Protein AF-A0ABD5N775-F1 (afdb_monomer_lite)

pLDDT: mean 82.91, std 11.07, range [36.25, 97.94]

Secondary structure (DSSP, 8-state):
-HHHHHHHHHHHHH-GGGHHHHHHHHHHHHHHHHHHHHHH-TT-HHHHHHHHHHHHHHHHHHHHHHHHHHHHHHHHS-TT--HIIIIITTS-HHHHHHHHHHH-SS--GGGS-GGGS--HHHHHHHS-HHHHHHHHHHHHHHHHHHHHHSSSTHHHHHHHHHHHHHHHHHSHHHHHHHHHHTHHHHHHHHHHHHHHHHHHHHHTTT---GGGHHHHHHHHHHHHHHHHHHHHHHTT---HHHHHHHHHHHHHHHHHHHHHIIIIIHHHHHS--

Sequence (273 aa):
ALVGGILLGVLHLTKAGSTPLLLTFIIVCVIKILYLLVREGRRSSKVLKTMIAISLVLTSFLTVIGPYIIESKTHWDSYFHNVNYRLFFLEDDKDCAKTVRKYGTKFSPQDMPEERIPGPIKYYKEHSLEQIMDRFYQGGSRAINEIVESYGHHKYLIFFTLFFIFSVLVDGRNFCLQLKTYAFPCIFITLLVLVNFAVISWWSVISTITRHFLAIFPPIIFSLSYGTFMTNKKAGIINKKFDLTINILLLAYIFFDIYMVLTERIITAFGGA

Radius of gyration: 22.27 Å; chains: 1; bounding box: 52×38×59 Å

Structure (mmCIF, N/CA/C/O backbone):
data_AF-A0ABD5N775-F1
#
_entry.id   AF-A0ABD5N775-F1
#
loop_
_atom_site.group_PDB
_atom_site.id
_atom_site.type_symbol
_atom_site.label_atom_id
_atom_site.label_alt_id
_atom_site.label_comp_id
_atom_site.label_asym_id
_atom_site.label_entity_id
_atom_site.label_seq_id
_atom_site.pdbx_PDB_ins_code
_atom_site.Cartn_x
_atom_site.Cartn_y
_atom_site.Cartn_z
_atom_site.occupancy
_atom_site.B_iso_or_equiv
_atom_site.auth_seq_id
_atom_site.auth_comp_id
_atom_site.auth_asym_id
_atom_site.auth_atom_id
_atom_site.pdbx_PDB_model_num
ATOM 1 N N . ALA A 1 1 ? 5.328 -8.723 13.865 1.00 89.19 1 ALA A N 1
ATOM 2 C CA . ALA A 1 1 ? 6.580 -8.180 13.299 1.00 89.19 1 ALA A CA 1
ATOM 3 C C . ALA A 1 1 ? 7.246 -9.218 12.406 1.00 89.19 1 ALA A C 1
ATOM 5 O O . ALA A 1 1 ? 7.194 -9.038 11.203 1.00 89.19 1 ALA A O 1
ATOM 6 N N . LEU A 1 2 ? 7.726 -10.339 12.957 1.00 94.00 2 LEU A N 1
ATOM 7 C CA . LEU A 1 2 ? 8.372 -11.419 12.193 1.00 94.00 2 LEU A CA 1
ATOM 8 C C . LEU A 1 2 ? 7.530 -11.935 11.011 1.00 94.00 2 LEU A C 1
ATOM 10 O O . LEU A 1 2 ? 7.964 -11.837 9.873 1.00 94.00 2 LEU A O 1
ATOM 14 N N . VAL A 1 3 ? 6.287 -12.372 11.253 1.00 93.50 3 VAL A N 1
ATOM 15 C CA . VAL A 1 3 ? 5.374 -12.802 10.168 1.00 93.50 3 VAL A CA 1
ATOM 16 C C . VAL A 1 3 ? 5.170 -11.694 9.128 1.00 93.50 3 VAL A C 1
ATOM 18 O O . VAL A 1 3 ? 5.133 -11.964 7.937 1.00 93.50 3 VAL A O 1
ATOM 21 N N . GLY A 1 4 ? 5.099 -10.437 9.573 1.00 89.69 4 GLY A N 1
ATOM 22 C CA . GLY A 1 4 ? 4.973 -9.286 8.683 1.00 89.69 4 GLY A CA 1
ATOM 23 C C . GLY A 1 4 ? 6.177 -9.139 7.754 1.00 89.69 4 GLY A C 1
ATOM 24 O O . GLY A 1 4 ? 5.985 -9.000 6.555 1.00 89.69 4 GLY A O 1
ATOM 25 N N . GLY A 1 5 ? 7.405 -9.223 8.273 1.00 92.81 5 GLY A N 1
ATOM 26 C CA . GLY A 1 5 ? 8.607 -9.151 7.439 1.00 92.81 5 GLY A CA 1
ATOM 27 C C . GLY A 1 5 ? 8.740 -10.335 6.479 1.00 92.81 5 GLY A C 1
ATOM 28 O O . GLY A 1 5 ? 9.065 -10.119 5.315 1.00 92.81 5 GLY A O 1
ATOM 29 N N . ILE A 1 6 ? 8.373 -11.552 6.905 1.00 93.94 6 ILE A N 1
ATOM 30 C CA . ILE A 1 6 ? 8.321 -12.724 6.013 1.00 93.94 6 ILE A CA 1
ATOM 31 C C . ILE A 1 6 ? 7.334 -12.492 4.866 1.00 93.94 6 ILE A C 1
ATOM 33 O O . ILE A 1 6 ? 7.701 -12.635 3.702 1.00 93.94 6 ILE A O 1
ATOM 37 N N . LEU A 1 7 ? 6.096 -12.094 5.177 1.00 91.62 7 LEU A N 1
ATOM 38 C CA . LEU A 1 7 ? 5.070 -11.834 4.164 1.00 91.62 7 LEU A CA 1
ATOM 39 C C . LEU A 1 7 ? 5.474 -10.697 3.221 1.00 91.62 7 LEU A C 1
ATOM 41 O O . LEU A 1 7 ? 5.233 -10.800 2.024 1.00 91.62 7 LEU A O 1
ATOM 45 N N . LEU A 1 8 ? 6.129 -9.646 3.724 1.00 90.94 8 LEU A N 1
ATOM 46 C CA . LEU A 1 8 ? 6.685 -8.579 2.887 1.00 90.94 8 LEU A CA 1
ATOM 47 C C . LEU A 1 8 ? 7.784 -9.085 1.954 1.00 90.94 8 LEU A C 1
ATOM 49 O O . LEU A 1 8 ? 7.853 -8.643 0.807 1.00 90.94 8 LEU A O 1
ATOM 53 N N . GLY A 1 9 ? 8.627 -10.000 2.433 1.00 92.44 9 GLY A N 1
ATOM 54 C CA . GLY A 1 9 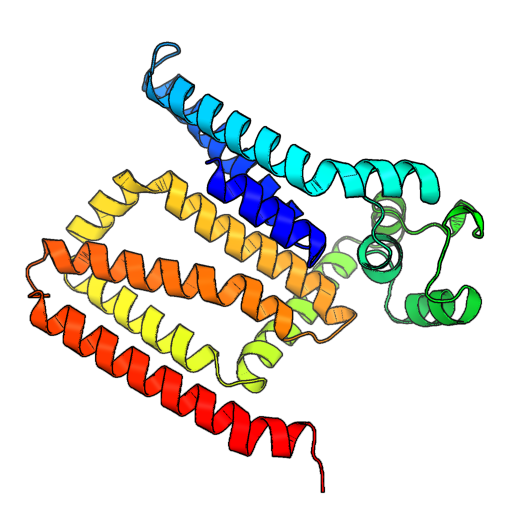? 9.680 -10.618 1.634 1.00 92.44 9 GLY A CA 1
ATOM 55 C C . GLY A 1 9 ? 9.093 -11.483 0.524 1.00 92.44 9 GLY A C 1
ATOM 56 O O . GLY A 1 9 ? 9.429 -11.297 -0.641 1.00 92.44 9 GLY A O 1
ATOM 57 N N . VAL A 1 10 ? 8.129 -12.347 0.850 1.00 91.88 10 VAL A N 1
ATOM 58 C CA . VAL A 1 10 ? 7.399 -13.152 -0.145 1.00 91.88 10 VAL A CA 1
ATOM 59 C C . VAL A 1 10 ? 6.667 -12.250 -1.141 1.00 91.88 10 VAL A C 1
ATOM 61 O O . VAL A 1 10 ? 6.721 -12.480 -2.350 1.00 91.88 10 VAL A O 1
ATOM 64 N N . LEU A 1 11 ? 6.032 -11.177 -0.663 1.00 87.69 11 LEU A N 1
ATOM 65 C CA . LEU A 1 11 ? 5.389 -10.194 -1.530 1.00 87.69 11 LEU A CA 1
ATOM 66 C C . LEU A 1 11 ? 6.406 -9.536 -2.470 1.00 87.69 11 LEU A C 1
ATOM 68 O O . LEU A 1 11 ? 6.103 -9.370 -3.642 1.00 87.69 11 LEU A O 1
ATOM 72 N N . HIS A 1 12 ? 7.617 -9.222 -1.994 1.00 88.44 12 HIS A N 1
ATOM 73 C CA . HIS A 1 12 ? 8.694 -8.673 -2.828 1.00 88.44 12 HIS A CA 1
ATOM 74 C C . HIS A 1 12 ? 9.096 -9.620 -3.958 1.00 88.44 12 HIS A C 1
ATOM 76 O O . HIS A 1 12 ? 9.212 -9.199 -5.107 1.00 88.44 12 HIS A O 1
ATOM 82 N N . LEU A 1 13 ? 9.287 -10.898 -3.619 1.00 88.62 13 LEU A N 1
ATOM 83 C CA . LEU A 1 13 ? 9.709 -11.931 -4.563 1.00 88.62 13 LEU A CA 1
ATOM 84 C C . LEU A 1 13 ? 8.624 -12.239 -5.600 1.00 88.62 13 LEU A C 1
ATOM 86 O O . LEU A 1 13 ? 8.933 -12.504 -6.756 1.00 88.62 13 LEU A O 1
ATOM 90 N N . THR A 1 14 ? 7.352 -12.177 -5.204 1.00 84.88 14 THR A N 1
ATOM 91 C CA . THR A 1 14 ? 6.224 -12.370 -6.130 1.00 84.88 14 THR A CA 1
ATOM 92 C C . THR A 1 14 ? 5.980 -11.142 -7.002 1.00 84.88 14 THR A C 1
ATOM 94 O O . THR A 1 14 ? 5.575 -11.274 -8.158 1.00 84.88 14 THR A O 1
ATOM 97 N N . LYS A 1 15 ? 6.233 -9.937 -6.480 1.00 74.31 15 LYS A N 1
ATOM 98 C CA . LYS A 1 15 ? 6.142 -8.688 -7.233 1.00 74.31 15 LYS A CA 1
ATOM 99 C C . LYS A 1 15 ? 6.934 -7.580 -6.541 1.00 74.31 15 LYS A C 1
ATOM 101 O O . LYS A 1 15 ? 6.702 -7.264 -5.380 1.00 74.31 15 LYS A O 1
ATOM 106 N N . ALA A 1 16 ? 7.758 -6.856 -7.292 1.00 63.66 16 ALA A N 1
ATOM 107 C CA . ALA A 1 16 ? 8.615 -5.794 -6.750 1.00 63.66 16 ALA A CA 1
ATOM 108 C C . ALA A 1 16 ? 7.887 -4.552 -6.167 1.00 63.66 16 ALA A C 1
ATOM 110 O O . ALA A 1 16 ? 8.524 -3.557 -5.837 1.00 63.66 16 ALA A O 1
ATOM 111 N N . GLY A 1 17 ? 6.564 -4.601 -5.987 1.00 69.19 17 GLY A N 1
ATOM 112 C CA . GLY A 1 17 ? 5.749 -3.537 -5.397 1.00 69.19 17 GLY A CA 1
ATOM 113 C C . GLY A 1 17 ? 5.660 -3.545 -3.866 1.00 69.19 17 GLY A C 1
ATOM 114 O O . GLY A 1 17 ? 4.878 -2.778 -3.317 1.00 69.19 17 GLY A O 1
ATOM 115 N N . SER A 1 18 ? 6.409 -4.390 -3.149 1.00 79.44 18 SER A N 1
ATOM 116 C CA . SER A 1 18 ? 6.372 -4.419 -1.673 1.00 79.44 18 SER A CA 1
ATOM 117 C C . SER A 1 18 ? 7.256 -3.357 -1.003 1.00 79.44 18 SER A C 1
ATOM 119 O O . SER A 1 18 ? 7.065 -3.046 0.174 1.00 79.44 18 SER A O 1
ATOM 121 N N . THR A 1 19 ? 8.203 -2.763 -1.735 1.00 86.62 19 THR A N 1
ATOM 122 C CA . THR A 1 19 ? 9.128 -1.751 -1.199 1.00 86.62 19 THR A CA 1
ATOM 123 C C . THR A 1 19 ? 8.405 -0.516 -0.651 1.00 86.62 19 THR A C 1
ATOM 125 O O . THR A 1 19 ? 8.711 -0.116 0.474 1.00 86.62 19 THR A O 1
ATOM 128 N N . PRO A 1 20 ? 7.406 0.069 -1.346 1.00 87.19 20 PRO A N 1
ATOM 129 C CA . PRO A 1 20 ? 6.648 1.196 -0.806 1.00 87.19 20 PRO A CA 1
ATOM 130 C C . PRO A 1 20 ? 5.916 0.861 0.503 1.00 87.19 20 PRO A C 1
ATOM 132 O O . PRO A 1 20 ? 5.829 1.704 1.394 1.00 87.19 20 PRO A O 1
ATOM 135 N N . LEU A 1 21 ? 5.444 -0.379 0.663 1.00 89.06 21 LEU A N 1
ATOM 136 C CA . LEU A 1 21 ? 4.799 -0.854 1.890 1.00 89.06 21 LEU A CA 1
ATOM 137 C C . LEU A 1 21 ? 5.801 -0.950 3.056 1.00 89.06 21 LEU A C 1
ATOM 139 O O . LEU A 1 21 ? 5.509 -0.461 4.150 1.00 89.06 21 LEU A O 1
ATOM 143 N N . LEU A 1 22 ? 6.998 -1.502 2.821 1.00 92.75 22 LEU A N 1
ATOM 144 C CA . LEU A 1 22 ? 8.068 -1.533 3.826 1.00 92.75 22 LEU A CA 1
ATOM 145 C C . LEU A 1 22 ? 8.520 -0.117 4.218 1.00 92.75 22 LEU A C 1
ATOM 147 O O . LEU A 1 22 ? 8.634 0.183 5.406 1.00 92.75 22 LEU A O 1
ATOM 151 N N . LEU A 1 23 ? 8.728 0.768 3.239 1.00 93.62 23 LEU A N 1
ATOM 152 C CA . LEU A 1 23 ? 9.114 2.160 3.486 1.00 93.62 23 LEU A CA 1
ATOM 153 C C . LEU A 1 23 ? 8.053 2.899 4.303 1.00 93.62 23 LEU A C 1
ATOM 155 O O . LEU A 1 23 ? 8.385 3.539 5.298 1.00 93.62 23 LEU A O 1
ATOM 159 N N . THR A 1 24 ? 6.778 2.750 3.942 1.00 93.88 24 THR A N 1
ATOM 160 C CA . THR A 1 24 ? 5.663 3.356 4.684 1.00 93.88 24 THR A CA 1
ATOM 161 C C . THR A 1 24 ? 5.638 2.869 6.133 1.00 93.88 24 THR A C 1
ATOM 163 O O . THR A 1 24 ? 5.476 3.670 7.054 1.00 93.88 24 THR A O 1
ATOM 166 N N . PHE A 1 25 ? 5.862 1.571 6.362 1.00 94.81 25 PHE A N 1
ATOM 167 C CA . PHE A 1 25 ? 5.944 1.008 7.711 1.00 94.81 25 PHE A CA 1
ATOM 168 C C . PHE A 1 25 ? 7.086 1.637 8.520 1.00 94.81 25 PHE A C 1
ATOM 170 O O . PHE A 1 25 ? 6.860 2.103 9.639 1.00 94.81 25 PHE A O 1
ATOM 177 N N . ILE A 1 26 ? 8.293 1.700 7.948 1.00 96.62 26 ILE A N 1
ATOM 178 C CA . ILE A 1 26 ? 9.469 2.279 8.611 1.00 96.62 26 ILE A CA 1
ATOM 179 C C . ILE A 1 26 ? 9.223 3.751 8.941 1.00 96.62 26 ILE A C 1
ATOM 181 O O . ILE A 1 26 ? 9.415 4.146 10.090 1.00 96.62 26 ILE A O 1
ATOM 185 N N . ILE A 1 27 ? 8.745 4.543 7.977 1.00 97.06 27 ILE A N 1
ATOM 186 C CA . ILE A 1 27 ? 8.458 5.972 8.157 1.00 97.06 27 ILE A CA 1
ATOM 187 C C . ILE A 1 27 ? 7.481 6.175 9.318 1.00 97.06 27 ILE A C 1
ATOM 189 O O . ILE A 1 27 ? 7.760 6.951 10.233 1.00 97.06 27 ILE A O 1
ATOM 193 N N . VAL A 1 28 ? 6.372 5.433 9.352 1.00 97.25 28 VAL A N 1
ATOM 194 C CA . VAL A 1 28 ? 5.386 5.572 10.433 1.00 97.25 28 VAL A CA 1
ATOM 195 C C . VAL A 1 28 ? 5.945 5.130 11.780 1.00 97.25 28 VAL A C 1
ATOM 197 O O . VAL A 1 28 ? 5.680 5.778 12.795 1.00 97.25 28 VAL A O 1
ATOM 200 N N . CYS A 1 29 ? 6.741 4.062 11.827 1.00 96.62 29 CYS A N 1
ATOM 201 C CA . CYS A 1 29 ? 7.383 3.645 13.068 1.00 96.62 29 CYS A CA 1
ATOM 202 C C . CYS A 1 29 ? 8.422 4.663 13.562 1.00 96.62 29 CYS A C 1
ATOM 204 O O . CYS A 1 29 ? 8.493 4.892 14.769 1.00 96.62 29 CYS A O 1
ATOM 206 N N . VAL A 1 30 ? 9.171 5.314 12.669 1.00 97.25 30 VAL A N 1
ATOM 207 C CA . VAL A 1 30 ? 10.101 6.398 13.022 1.00 97.25 30 VAL A CA 1
ATOM 208 C C . VAL A 1 30 ? 9.337 7.595 13.583 1.00 97.25 30 VAL A C 1
ATOM 210 O O . VAL A 1 30 ? 9.651 8.044 14.684 1.00 97.25 30 VAL A O 1
ATOM 213 N N . ILE A 1 31 ? 8.278 8.052 12.907 1.00 97.44 31 ILE A N 1
ATOM 214 C CA . ILE A 1 31 ? 7.419 9.141 13.407 1.00 97.44 31 ILE A CA 1
ATOM 215 C C . ILE A 1 31 ? 6.844 8.774 14.784 1.00 97.44 31 ILE A C 1
ATOM 217 O O . ILE A 1 31 ? 6.844 9.596 15.701 1.00 97.44 31 ILE A O 1
ATOM 221 N N . LYS A 1 32 ? 6.413 7.520 14.972 1.00 96.56 32 LYS A N 1
ATOM 222 C CA . LYS A 1 32 ? 5.932 7.013 16.264 1.00 96.56 32 LYS A CA 1
ATOM 223 C C . LYS A 1 32 ? 7.003 7.055 17.346 1.00 96.56 32 LYS A C 1
ATOM 225 O O . LYS A 1 32 ? 6.699 7.436 18.473 1.00 96.56 32 LYS A O 1
ATOM 230 N N . ILE A 1 33 ? 8.235 6.663 17.032 1.00 96.94 33 ILE A N 1
ATOM 231 C CA . ILE A 1 33 ? 9.355 6.729 17.974 1.00 96.94 33 ILE A CA 1
ATOM 232 C C . ILE A 1 33 ? 9.618 8.182 18.369 1.00 96.94 33 ILE A C 1
ATOM 234 O O . ILE A 1 33 ? 9.650 8.466 19.561 1.00 96.94 33 ILE A O 1
ATOM 238 N N . LEU A 1 34 ? 9.725 9.100 17.404 1.00 97.00 34 LEU A N 1
ATOM 239 C CA . LEU A 1 34 ? 9.942 10.526 17.675 1.00 97.00 34 LEU A CA 1
ATOM 240 C C . LEU A 1 34 ? 8.833 11.102 18.563 1.00 97.00 34 LEU A C 1
ATOM 242 O O . LEU A 1 34 ? 9.114 11.743 19.573 1.00 97.00 34 LEU A O 1
ATOM 246 N N . TYR A 1 35 ? 7.577 10.789 18.251 1.00 96.31 35 TYR A N 1
ATOM 247 C CA . TYR A 1 35 ? 6.429 11.186 19.061 1.00 96.31 35 TYR A CA 1
ATOM 248 C C . TYR A 1 35 ? 6.505 10.661 20.504 1.00 96.31 35 TYR A C 1
ATOM 250 O O . TYR A 1 35 ? 6.289 11.412 21.455 1.00 96.31 35 TYR A O 1
ATOM 258 N N . LEU A 1 36 ? 6.824 9.375 20.683 1.00 95.62 36 LEU A N 1
ATOM 259 C CA . LEU A 1 36 ? 6.944 8.760 22.007 1.00 95.62 36 LEU A CA 1
ATOM 260 C C . LEU A 1 36 ? 8.132 9.320 22.795 1.00 95.62 36 LEU A C 1
ATOM 262 O O . LEU A 1 36 ? 8.015 9.507 24.002 1.00 95.62 36 LEU A O 1
ATOM 266 N N . LEU A 1 37 ? 9.246 9.626 22.128 1.00 95.69 37 LEU A N 1
ATOM 267 C CA . LEU A 1 37 ? 10.412 10.245 22.757 1.00 95.69 37 LEU A CA 1
ATOM 268 C C . LEU A 1 37 ? 10.095 11.646 23.286 1.00 95.69 37 LEU A C 1
ATOM 270 O O . LEU A 1 37 ? 10.517 11.973 24.392 1.00 95.69 37 LEU A O 1
ATOM 274 N N . VAL A 1 38 ? 9.330 12.440 22.531 1.00 96.12 38 VAL A N 1
ATOM 275 C CA . VAL A 1 38 ? 8.900 13.785 22.948 1.00 96.12 38 VAL A CA 1
ATOM 276 C C . VAL A 1 38 ? 7.864 13.718 24.074 1.00 96.12 38 VAL A C 1
ATOM 278 O O . VAL A 1 38 ? 7.945 14.489 25.024 1.00 96.12 38 VAL A O 1
ATOM 281 N N . ARG A 1 39 ? 6.894 12.798 23.994 1.00 94.44 39 ARG A N 1
ATOM 282 C CA . ARG A 1 39 ? 5.755 12.755 24.929 1.00 94.44 39 ARG A CA 1
ATOM 283 C C . ARG A 1 39 ? 6.020 11.974 26.219 1.00 94.44 39 ARG A C 1
ATOM 285 O O . ARG A 1 39 ? 5.486 12.333 27.261 1.00 94.44 39 ARG A O 1
ATOM 292 N N . GLU A 1 40 ? 6.769 10.879 26.143 1.00 92.00 40 GLU A N 1
ATOM 293 C CA . GLU A 1 40 ? 6.965 9.927 27.249 1.00 92.00 40 GLU A CA 1
ATOM 294 C C . GLU A 1 40 ? 8.439 9.813 27.687 1.00 92.00 40 GLU A C 1
ATOM 296 O O . GLU A 1 40 ? 8.743 9.144 28.675 1.00 92.00 40 GLU A O 1
ATOM 301 N N . GLY A 1 41 ? 9.366 10.460 26.971 1.00 86.44 41 GLY A N 1
ATOM 302 C CA . GLY A 1 41 ? 10.799 10.437 27.260 1.00 86.44 41 GLY A CA 1
ATOM 303 C C . GLY A 1 41 ? 11.536 9.182 26.764 1.00 86.44 41 GLY A C 1
ATOM 304 O O . GLY A 1 41 ? 10.954 8.196 26.306 1.00 86.44 41 GLY A O 1
ATOM 305 N N . ARG A 1 42 ? 12.875 9.204 26.876 1.00 80.56 42 ARG A N 1
ATOM 306 C CA . ARG A 1 42 ? 13.782 8.168 26.327 1.00 80.56 42 ARG A CA 1
ATOM 307 C C . ARG A 1 42 ? 13.616 6.770 26.937 1.00 80.56 42 ARG A C 1
ATOM 309 O O . ARG A 1 42 ? 14.008 5.794 26.309 1.00 80.56 42 ARG A O 1
ATOM 316 N N . ARG A 1 43 ? 13.051 6.656 28.145 1.00 83.50 43 ARG A N 1
ATOM 317 C CA . ARG A 1 43 ? 12.892 5.377 28.868 1.00 83.50 43 ARG A CA 1
ATOM 318 C C . ARG A 1 43 ? 11.542 4.688 28.624 1.00 83.50 43 ARG A C 1
ATOM 320 O O . ARG A 1 43 ? 11.243 3.697 29.286 1.00 83.50 43 ARG A O 1
ATOM 327 N N . SER A 1 44 ? 10.722 5.169 27.684 1.00 90.25 44 SER A N 1
ATOM 328 C CA . SER A 1 44 ? 9.440 4.520 27.390 1.00 90.25 44 SER A CA 1
ATOM 329 C C . SER A 1 44 ? 9.645 3.117 26.808 1.00 90.25 44 SER A C 1
ATOM 331 O O . SER A 1 44 ? 10.222 2.935 25.733 1.00 90.25 44 SER A O 1
ATOM 333 N N . SER A 1 45 ? 9.084 2.104 27.476 1.00 93.38 45 SER A N 1
ATOM 334 C CA . SER A 1 45 ? 9.067 0.719 26.983 1.00 93.38 45 SER A CA 1
ATOM 335 C C . SER A 1 45 ? 8.387 0.587 25.612 1.00 93.38 45 SER A C 1
ATOM 337 O O . SER A 1 45 ? 8.658 -0.360 24.870 1.00 93.38 45 SER A O 1
ATOM 339 N N . LYS A 1 46 ? 7.534 1.549 25.228 1.00 93.62 46 LYS A N 1
ATOM 340 C CA . LYS A 1 46 ? 6.888 1.596 23.908 1.00 93.62 46 LYS A CA 1
ATOM 341 C C . LYS A 1 46 ? 7.870 1.942 22.787 1.00 93.62 46 LYS A C 1
ATOM 343 O O . LYS A 1 46 ? 7.704 1.428 21.679 1.00 93.62 46 LYS A O 1
ATOM 348 N N . VAL A 1 47 ? 8.883 2.770 23.063 1.00 95.12 47 VAL A N 1
ATOM 349 C CA . VAL A 1 47 ? 9.959 3.082 22.104 1.00 95.12 47 VAL A CA 1
ATOM 350 C C . VAL A 1 47 ? 10.739 1.810 21.801 1.00 95.12 47 VAL A C 1
ATOM 352 O O . VAL A 1 47 ? 10.805 1.405 20.642 1.00 95.12 47 VAL A O 1
ATOM 355 N N . LEU A 1 48 ? 11.204 1.112 22.844 1.00 95.19 48 LEU A N 1
ATOM 356 C CA . LEU A 1 48 ? 11.937 -0.147 22.701 1.00 95.19 48 LEU A CA 1
ATOM 357 C C . LEU A 1 48 ? 11.122 -1.202 21.940 1.00 95.19 48 LEU A C 1
ATOM 359 O O . LEU A 1 48 ? 11.616 -1.786 20.979 1.00 95.19 48 LEU A O 1
ATOM 363 N N . LYS A 1 49 ? 9.844 -1.399 22.296 1.00 95.69 49 LYS A N 1
ATOM 364 C CA . LYS A 1 49 ? 8.948 -2.322 21.572 1.00 95.69 49 LYS A CA 1
ATOM 365 C C . LYS A 1 49 ? 8.810 -1.964 20.090 1.00 95.69 49 LYS A C 1
ATOM 367 O O . LYS A 1 49 ? 8.757 -2.860 19.252 1.00 95.69 49 LYS A O 1
ATOM 372 N N . THR A 1 50 ? 8.752 -0.673 19.761 1.00 95.38 50 THR A N 1
ATOM 373 C CA . THR A 1 50 ? 8.653 -0.216 18.366 1.00 95.38 50 THR A CA 1
ATOM 374 C C . THR A 1 50 ? 9.964 -0.459 17.615 1.00 95.38 50 THR A C 1
ATOM 376 O O . THR A 1 50 ? 9.925 -0.974 16.503 1.00 95.38 50 THR A O 1
ATOM 379 N N . MET A 1 51 ? 11.120 -0.193 18.230 1.00 96.38 51 MET A N 1
ATOM 380 C CA . MET A 1 51 ? 12.433 -0.495 17.641 1.00 96.38 51 MET A CA 1
ATOM 381 C C . MET A 1 51 ? 12.629 -1.996 17.398 1.00 96.38 51 MET A C 1
ATOM 383 O O . MET A 1 51 ? 13.049 -2.387 16.312 1.00 96.38 51 MET A O 1
ATOM 387 N N . ILE A 1 52 ? 12.257 -2.840 18.367 1.00 96.88 52 ILE A N 1
ATOM 388 C CA . ILE A 1 52 ? 12.280 -4.302 18.214 1.00 96.88 52 ILE A CA 1
ATOM 389 C C . ILE A 1 52 ? 11.371 -4.724 17.056 1.00 96.88 52 ILE A C 1
ATOM 391 O O . ILE A 1 52 ? 11.760 -5.557 16.244 1.00 96.88 52 ILE A O 1
ATOM 395 N N . ALA A 1 53 ? 10.178 -4.134 16.934 1.00 96.06 53 ALA A N 1
ATOM 396 C CA . ALA A 1 53 ? 9.277 -4.441 15.828 1.00 96.06 53 ALA A CA 1
ATOM 397 C C . ALA A 1 53 ? 9.880 -4.077 14.459 1.00 96.06 53 ALA A C 1
ATOM 399 O O . ALA A 1 53 ? 9.776 -4.891 13.544 1.00 96.06 53 ALA A O 1
ATOM 400 N N . ILE A 1 54 ? 10.528 -2.910 14.327 1.00 96.94 54 ILE A N 1
ATOM 401 C CA . ILE A 1 54 ? 11.249 -2.518 13.101 1.00 96.94 54 ILE A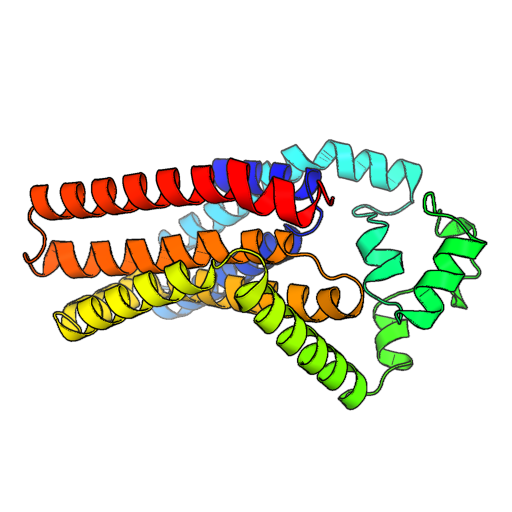 CA 1
ATOM 402 C C . ILE A 1 54 ? 12.360 -3.523 12.800 1.00 96.94 54 ILE A C 1
ATOM 404 O O . ILE A 1 54 ? 12.419 -4.049 11.692 1.00 96.94 54 ILE A O 1
ATOM 408 N N . SER A 1 55 ? 13.207 -3.813 13.791 1.00 97.69 55 SER A N 1
ATOM 409 C CA . SER A 1 55 ? 14.335 -4.733 13.639 1.00 97.69 55 SER A CA 1
ATOM 410 C C . SER A 1 55 ? 13.865 -6.113 13.187 1.00 97.69 55 SER A C 1
ATOM 412 O O . SER A 1 55 ? 14.356 -6.608 12.182 1.00 97.69 55 SER A O 1
ATOM 414 N N . LEU A 1 56 ? 12.844 -6.681 13.838 1.00 97.94 56 LEU A N 1
ATOM 415 C CA . LEU A 1 56 ? 12.274 -7.976 13.464 1.00 97.94 56 LEU A CA 1
ATOM 416 C C . LEU A 1 56 ? 11.674 -7.984 12.054 1.00 97.94 56 LEU A C 1
ATOM 418 O O . LEU A 1 56 ? 11.789 -8.990 11.360 1.00 97.94 56 LEU A O 1
ATOM 422 N N . VAL A 1 57 ? 11.004 -6.905 11.630 1.00 97.19 57 VAL A N 1
ATOM 423 C CA . VAL A 1 57 ? 10.473 -6.803 10.260 1.00 97.19 57 VAL A CA 1
ATOM 424 C C . VAL A 1 57 ? 11.618 -6.751 9.252 1.00 97.19 57 VAL A C 1
ATOM 426 O O . VAL A 1 57 ? 11.591 -7.508 8.290 1.00 97.19 57 VAL A O 1
ATOM 429 N N . LEU A 1 58 ? 12.629 -5.909 9.482 1.00 96.94 58 LEU A N 1
ATOM 430 C CA . LEU A 1 58 ? 13.768 -5.752 8.577 1.00 96.94 58 LEU A CA 1
ATOM 431 C C . LEU A 1 58 ? 14.601 -7.025 8.465 1.00 96.94 58 LEU A C 1
ATOM 433 O O . LEU A 1 58 ? 14.913 -7.440 7.354 1.00 96.94 58 LEU A O 1
ATOM 437 N N . THR A 1 59 ? 14.941 -7.659 9.587 1.00 97.88 59 THR A N 1
ATOM 438 C CA . THR A 1 59 ? 15.756 -8.878 9.574 1.00 97.88 59 THR A CA 1
ATOM 439 C C . THR A 1 59 ? 15.024 -10.009 8.871 1.00 97.88 59 THR A C 1
ATOM 441 O O . THR A 1 59 ? 15.574 -10.580 7.940 1.00 97.88 59 THR A O 1
ATOM 444 N N . SER A 1 60 ? 13.763 -10.277 9.225 1.00 97.81 60 SER A N 1
ATOM 445 C CA . SER A 1 60 ? 12.988 -11.333 8.559 1.00 97.81 60 SER A CA 1
ATOM 446 C C . SER A 1 60 ? 12.718 -11.043 7.078 1.00 97.81 60 SER A C 1
ATOM 448 O O . SER A 1 60 ? 12.796 -11.963 6.267 1.00 97.81 60 SER A O 1
ATOM 450 N N . PHE A 1 61 ? 12.474 -9.783 6.702 1.00 96.25 61 PHE A N 1
ATOM 451 C CA . PHE A 1 61 ? 12.375 -9.369 5.301 1.00 96.25 61 PHE A CA 1
ATOM 452 C C . PHE A 1 61 ? 13.671 -9.670 4.540 1.00 96.25 61 PHE A C 1
ATOM 454 O O . PHE A 1 61 ? 13.634 -10.376 3.535 1.00 96.25 61 PHE A O 1
ATOM 461 N N . LEU A 1 62 ? 14.815 -9.196 5.050 1.00 96.38 62 LEU A N 1
ATOM 462 C CA . LEU A 1 62 ? 16.132 -9.399 4.442 1.00 96.38 62 LEU A CA 1
ATOM 463 C C . LEU A 1 62 ? 16.524 -10.875 4.376 1.00 96.38 62 LEU A C 1
ATOM 465 O O . LEU A 1 62 ? 17.128 -11.285 3.394 1.00 96.38 62 LEU A O 1
ATOM 469 N N . THR A 1 63 ? 16.157 -11.686 5.369 1.00 97.69 63 THR A N 1
ATOM 470 C CA . THR A 1 63 ? 16.379 -13.137 5.322 1.00 97.69 63 THR A CA 1
ATOM 471 C C . THR A 1 63 ? 15.630 -13.775 4.155 1.00 97.69 63 THR A C 1
ATOM 473 O O . THR A 1 63 ? 16.207 -14.590 3.442 1.00 97.69 63 THR A O 1
ATOM 476 N N . VAL A 1 64 ? 14.370 -13.391 3.925 1.00 97.19 64 VAL A N 1
ATOM 477 C CA . VAL A 1 64 ? 13.568 -13.945 2.822 1.00 97.19 64 VAL A CA 1
ATOM 478 C C . VAL A 1 64 ? 14.080 -13.478 1.460 1.00 97.19 64 VAL A C 1
ATOM 480 O O . VAL A 1 64 ? 14.178 -14.287 0.543 1.00 97.19 64 VAL A O 1
ATOM 483 N N . ILE A 1 65 ? 14.425 -12.196 1.312 1.00 95.81 65 ILE A N 1
ATOM 484 C CA . ILE A 1 65 ? 14.875 -11.651 0.020 1.00 95.81 65 ILE A CA 1
ATOM 485 C C . ILE A 1 65 ? 16.385 -11.788 -0.219 1.00 95.81 65 ILE A C 1
ATOM 487 O O . ILE A 1 65 ? 16.860 -11.469 -1.304 1.00 95.81 65 ILE A O 1
ATOM 491 N N . GLY A 1 66 ? 17.147 -12.248 0.773 1.00 96.81 66 GLY A N 1
ATOM 492 C CA . GLY A 1 66 ? 18.605 -12.351 0.728 1.00 96.81 66 GLY A CA 1
ATOM 493 C C . GLY A 1 66 ? 19.134 -13.112 -0.490 1.00 96.81 66 GLY A C 1
ATOM 494 O O . GLY A 1 66 ? 19.977 -12.557 -1.195 1.00 96.81 66 GLY A O 1
ATOM 495 N N . PRO A 1 67 ? 18.612 -14.315 -0.808 1.00 96.56 67 PRO A N 1
ATOM 496 C CA . PRO A 1 67 ? 19.016 -15.043 -2.010 1.00 96.56 67 PRO A CA 1
ATOM 497 C C . PRO A 1 67 ? 18.813 -14.224 -3.290 1.00 96.56 67 PRO A C 1
ATOM 499 O O . PRO A 1 67 ? 19.709 -14.147 -4.123 1.00 96.56 67 PRO A O 1
ATOM 502 N N . TYR A 1 68 ? 17.677 -13.530 -3.408 1.00 93.31 68 TYR A N 1
ATOM 503 C CA . TYR A 1 68 ? 17.397 -12.648 -4.541 1.00 93.31 68 TYR A CA 1
ATOM 504 C C . TYR A 1 68 ? 18.376 -11.470 -4.621 1.00 93.31 68 TYR A C 1
ATOM 506 O O . TYR A 1 68 ? 18.859 -11.163 -5.705 1.00 93.31 68 TYR A O 1
ATOM 514 N N . ILE A 1 69 ? 18.703 -10.829 -3.492 1.00 94.00 69 ILE A N 1
ATOM 515 C CA . ILE A 1 69 ? 19.670 -9.719 -3.449 1.00 94.00 69 ILE A CA 1
ATOM 516 C C . ILE A 1 69 ? 21.047 -10.179 -3.945 1.00 94.00 69 ILE A C 1
ATOM 518 O O . ILE A 1 69 ? 21.688 -9.467 -4.721 1.00 94.00 69 ILE A O 1
ATOM 522 N N . ILE A 1 70 ? 21.500 -11.350 -3.489 1.00 95.75 70 ILE A N 1
ATOM 523 C CA . ILE A 1 70 ? 22.798 -11.923 -3.865 1.00 95.75 70 ILE A CA 1
ATOM 524 C C . ILE A 1 70 ? 22.812 -12.222 -5.365 1.00 95.75 70 ILE A C 1
ATOM 526 O O . ILE A 1 70 ? 23.680 -11.720 -6.075 1.00 95.75 70 ILE A O 1
ATOM 530 N N . GLU A 1 71 ? 21.813 -12.954 -5.860 1.00 93.25 71 GLU A N 1
ATOM 531 C CA . GLU A 1 71 ? 21.694 -13.288 -7.283 1.00 93.25 71 GLU A CA 1
ATOM 532 C C . GLU A 1 71 ? 21.604 -12.043 -8.167 1.00 93.25 71 GLU A C 1
ATOM 534 O O . GLU A 1 71 ? 22.268 -11.948 -9.200 1.00 93.25 71 GLU A O 1
ATOM 539 N N . SER A 1 72 ? 20.830 -11.050 -7.728 1.00 89.62 72 SER A N 1
ATOM 540 C CA . SER A 1 72 ? 20.676 -9.771 -8.412 1.00 89.62 72 SER A CA 1
ATOM 541 C C . SER A 1 72 ? 22.004 -9.013 -8.500 1.00 89.62 72 SER A C 1
ATOM 543 O O . SER A 1 72 ? 22.318 -8.445 -9.548 1.00 89.62 72 SER A O 1
ATOM 545 N N . LYS A 1 73 ? 22.811 -9.013 -7.430 1.00 90.88 73 LYS A N 1
ATOM 546 C CA . LYS A 1 73 ? 24.130 -8.367 -7.429 1.00 90.88 73 LYS A CA 1
ATOM 547 C C . LYS A 1 73 ? 25.116 -9.095 -8.341 1.00 90.88 73 LYS A C 1
ATOM 549 O O . LYS A 1 73 ? 25.833 -8.426 -9.075 1.00 90.88 73 LYS A O 1
ATOM 554 N N . THR A 1 74 ? 25.119 -10.425 -8.334 1.00 90.75 74 THR A N 1
ATOM 555 C CA . THR A 1 74 ? 26.006 -11.236 -9.181 1.00 90.75 74 THR A CA 1
ATOM 556 C C . THR A 1 74 ? 25.700 -11.062 -10.668 1.00 90.75 74 THR A C 1
ATOM 558 O O . THR A 1 74 ? 26.619 -10.890 -11.462 1.00 90.75 74 THR A O 1
ATOM 561 N N . HIS A 1 75 ? 24.420 -11.069 -11.049 1.00 86.00 75 HIS A N 1
ATOM 562 C CA . HIS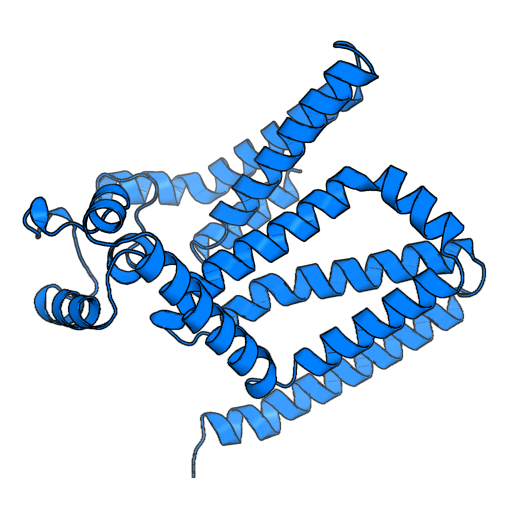 A 1 75 ? 24.018 -11.037 -12.459 1.00 86.00 75 HIS A CA 1
ATOM 563 C C . HIS A 1 75 ? 23.887 -9.623 -13.040 1.00 86.00 75 HIS A C 1
ATOM 565 O O . HIS A 1 75 ? 24.140 -9.427 -14.224 1.00 86.00 75 HIS A O 1
ATOM 571 N N . TRP A 1 76 ? 23.489 -8.634 -12.232 1.00 81.50 76 TRP A N 1
ATOM 572 C CA . TRP A 1 76 ? 23.110 -7.299 -12.724 1.00 81.50 76 TRP A CA 1
ATOM 573 C C . TRP A 1 76 ? 23.865 -6.144 -12.061 1.00 81.50 76 TRP A C 1
ATOM 575 O O . TRP A 1 76 ? 23.478 -4.983 -12.224 1.00 81.50 76 TRP A O 1
ATOM 585 N N . ASP A 1 77 ? 24.878 -6.451 -11.247 1.00 84.69 77 ASP A N 1
ATOM 586 C CA . ASP A 1 77 ? 25.660 -5.499 -10.450 1.00 84.69 77 ASP A CA 1
ATOM 587 C C . ASP A 1 77 ? 24.814 -4.598 -9.513 1.00 84.69 77 ASP A C 1
ATOM 589 O O . ASP A 1 77 ? 25.269 -3.590 -8.966 1.00 84.69 77 ASP A O 1
ATOM 593 N N . SER A 1 78 ? 23.559 -4.979 -9.250 1.00 84.00 78 SER A N 1
ATOM 594 C CA . SER A 1 78 ? 22.586 -4.175 -8.505 1.00 84.00 78 SER A CA 1
ATOM 595 C C . SER A 1 78 ? 21.816 -5.031 -7.504 1.00 84.00 78 SER A C 1
ATOM 597 O O . SER A 1 78 ? 21.318 -6.088 -7.860 1.00 84.00 78 SER A O 1
ATOM 599 N N . TYR A 1 79 ? 21.673 -4.571 -6.257 1.00 88.44 79 TYR A N 1
ATOM 600 C CA . TYR A 1 79 ? 21.014 -5.336 -5.182 1.00 88.44 79 TYR A CA 1
ATOM 601 C C . TYR A 1 79 ? 19.500 -5.513 -5.358 1.00 88.44 79 TYR A C 1
ATOM 603 O O . TYR A 1 79 ? 18.923 -6.467 -4.849 1.00 88.44 79 TYR A O 1
ATOM 611 N N . PHE A 1 80 ? 18.851 -4.588 -6.064 1.00 86.25 80 PHE A N 1
ATOM 612 C CA . PHE A 1 80 ? 17.407 -4.594 -6.299 1.00 86.25 80 PHE A CA 1
ATOM 613 C C . PHE A 1 80 ? 17.133 -4.412 -7.791 1.00 86.25 80 PHE A C 1
ATOM 615 O O . PHE A 1 80 ? 16.423 -3.490 -8.198 1.00 86.25 80 PHE A O 1
ATOM 622 N N . HIS A 1 81 ? 17.750 -5.251 -8.627 1.00 81.62 81 HIS A N 1
ATOM 623 C CA . HIS A 1 81 ? 17.539 -5.172 -10.064 1.00 81.62 81 HIS A CA 1
ATOM 624 C C . HIS A 1 81 ? 16.108 -5.581 -10.399 1.00 81.62 81 HIS A C 1
ATOM 626 O O . HIS A 1 81 ? 15.705 -6.720 -10.198 1.00 81.62 81 HIS A O 1
ATOM 632 N N . ASN A 1 82 ? 15.339 -4.655 -10.958 1.00 80.19 82 ASN A N 1
ATOM 633 C CA . ASN A 1 82 ? 14.030 -4.971 -11.489 1.00 80.19 82 ASN A CA 1
ATOM 634 C C . ASN A 1 82 ? 13.853 -4.314 -12.855 1.00 80.19 82 ASN A C 1
ATOM 636 O O . ASN A 1 82 ? 13.838 -3.087 -12.964 1.00 80.19 82 ASN A O 1
ATOM 640 N N . VAL A 1 83 ? 13.693 -5.152 -13.880 1.00 71.12 83 VAL A N 1
ATOM 641 C CA . VAL A 1 83 ? 13.535 -4.730 -15.278 1.00 71.12 83 VAL A CA 1
ATOM 642 C C . VAL A 1 83 ? 12.335 -3.795 -15.439 1.00 71.12 83 VAL A C 1
ATOM 644 O O . VAL A 1 83 ? 12.448 -2.772 -16.108 1.00 71.12 83 VAL A O 1
ATOM 647 N N . ASN A 1 84 ? 11.218 -4.082 -14.756 1.00 73.00 84 ASN A N 1
ATOM 648 C CA . ASN A 1 84 ? 10.023 -3.239 -14.812 1.00 73.00 84 ASN A CA 1
ATOM 649 C C . ASN A 1 84 ? 10.312 -1.836 -14.256 1.00 73.00 84 ASN A C 1
ATOM 651 O O . ASN A 1 84 ? 9.982 -0.835 -14.887 1.00 73.00 84 ASN A O 1
ATOM 655 N N . TYR A 1 85 ? 10.984 -1.747 -13.107 1.00 70.38 85 TYR A N 1
ATOM 656 C CA . TYR A 1 85 ? 11.328 -0.454 -12.514 1.00 70.38 85 TYR A CA 1
ATOM 657 C C . TYR A 1 85 ? 12.401 0.314 -13.283 1.00 70.38 85 TYR A C 1
ATOM 659 O O . TYR A 1 85 ? 12.324 1.535 -13.343 1.00 70.38 85 TYR A O 1
ATOM 667 N N . ARG A 1 86 ? 13.401 -0.357 -13.860 1.00 68.50 86 ARG A N 1
ATOM 668 C CA . ARG A 1 86 ? 14.425 0.350 -14.639 1.00 68.50 86 ARG A CA 1
ATOM 669 C C . ARG A 1 86 ? 13.869 0.844 -15.968 1.00 68.50 86 ARG A C 1
ATOM 671 O O . ARG A 1 86 ? 13.998 2.023 -16.248 1.00 68.50 86 ARG A O 1
ATOM 678 N N . LEU A 1 87 ? 13.242 -0.026 -16.755 1.00 67.69 87 LEU A N 1
ATOM 679 C CA . LEU A 1 87 ? 12.874 0.307 -18.134 1.00 67.69 87 LEU A CA 1
ATOM 680 C C . LEU A 1 87 ? 11.547 1.048 -18.253 1.00 67.69 87 LEU A C 1
ATOM 682 O O . LEU A 1 87 ? 11.431 1.957 -19.059 1.00 67.69 87 LEU A O 1
ATOM 686 N N . PHE A 1 88 ? 10.538 0.659 -17.477 1.00 70.38 88 PHE A N 1
ATOM 687 C CA . PHE A 1 88 ? 9.182 1.158 -17.706 1.00 70.38 88 PHE A CA 1
ATOM 688 C C . PHE A 1 88 ? 8.831 2.293 -16.750 1.00 70.38 88 PHE A C 1
ATOM 690 O O . PHE A 1 88 ? 8.153 3.232 -17.142 1.00 70.38 88 PHE A O 1
ATOM 697 N N . PHE A 1 89 ? 9.311 2.259 -15.503 1.00 73.50 89 PHE A N 1
ATOM 698 C CA . PHE A 1 89 ? 8.928 3.267 -14.508 1.00 73.50 89 PHE A CA 1
ATOM 699 C C . PHE A 1 89 ? 9.442 4.674 -14.835 1.00 73.50 89 PHE A C 1
ATOM 701 O O . PHE A 1 89 ? 8.846 5.646 -14.392 1.00 73.50 89 PHE A O 1
ATOM 708 N N . LEU A 1 90 ? 10.549 4.796 -15.564 1.00 74.00 90 LEU A N 1
ATOM 709 C CA . LEU A 1 90 ? 11.249 6.067 -15.781 1.00 74.00 90 LEU A CA 1
ATOM 710 C C . LEU A 1 90 ? 11.402 6.409 -17.265 1.00 74.00 90 LEU A C 1
ATOM 712 O O . LEU A 1 90 ? 12.201 7.274 -17.603 1.00 74.00 90 LEU A O 1
ATOM 716 N N . GLU A 1 91 ? 10.651 5.739 -18.139 1.00 71.44 91 GLU A N 1
ATOM 717 C CA . GLU A 1 91 ? 10.545 6.109 -19.549 1.00 71.44 91 GLU A CA 1
ATOM 718 C C . GLU A 1 91 ? 9.113 6.539 -19.887 1.00 71.44 91 GLU A C 1
ATOM 720 O O . GLU A 1 91 ? 8.127 6.165 -19.233 1.00 71.44 91 GLU A O 1
ATOM 725 N N . ASP A 1 92 ? 9.011 7.356 -20.929 1.00 67.94 92 ASP A N 1
ATOM 726 C CA . ASP A 1 92 ? 7.749 7.652 -21.585 1.00 67.94 92 ASP A CA 1
ATOM 727 C C . ASP A 1 92 ? 7.333 6.502 -22.501 1.00 67.94 92 ASP A C 1
ATOM 729 O O . ASP A 1 92 ? 8.156 5.830 -23.127 1.00 67.94 92 ASP A O 1
ATOM 733 N N . ASP A 1 93 ? 6.021 6.304 -22.612 1.00 63.00 93 ASP A N 1
ATOM 734 C CA . ASP A 1 93 ? 5.397 5.168 -23.299 1.00 63.00 93 ASP A CA 1
ATOM 735 C C . ASP A 1 93 ? 5.893 4.997 -24.755 1.00 63.00 93 ASP A C 1
ATOM 737 O O . ASP A 1 93 ? 6.153 3.891 -25.237 1.00 63.00 93 ASP A O 1
ATOM 741 N N . LYS A 1 94 ? 6.136 6.120 -25.447 1.00 63.75 94 LYS A N 1
ATOM 742 C CA . LYS A 1 94 ? 6.595 6.144 -26.847 1.00 63.75 94 LYS A CA 1
ATOM 743 C C . LYS A 1 94 ? 8.038 5.684 -27.038 1.00 63.75 94 LYS A C 1
ATOM 745 O O . LYS A 1 94 ? 8.358 5.153 -28.106 1.00 63.75 94 LYS A O 1
ATOM 750 N N . ASP A 1 95 ? 8.901 5.902 -26.055 1.00 66.88 95 ASP A N 1
ATOM 751 C CA . ASP A 1 95 ? 10.307 5.513 -26.143 1.00 66.88 95 ASP A CA 1
ATOM 752 C C . ASP A 1 95 ? 10.545 4.146 -25.510 1.00 66.88 95 ASP A C 1
ATOM 754 O O . ASP A 1 95 ? 11.294 3.355 -26.082 1.00 66.88 95 ASP A O 1
ATOM 758 N N . CYS A 1 96 ? 9.766 3.779 -24.489 1.00 66.12 96 CYS A N 1
ATOM 759 C CA . CYS A 1 96 ? 9.803 2.453 -23.880 1.00 66.12 96 CYS A CA 1
ATOM 760 C C . CYS A 1 96 ? 9.563 1.327 -24.898 1.00 66.12 96 CYS A C 1
ATOM 762 O O . CYS A 1 96 ? 10.323 0.356 -24.968 1.00 66.12 96 CYS A O 1
ATOM 764 N N . ALA A 1 97 ? 8.576 1.481 -25.787 1.00 65.25 97 ALA A N 1
ATOM 765 C CA . ALA A 1 97 ? 8.323 0.505 -26.848 1.00 65.25 97 ALA A CA 1
ATOM 766 C C . ALA A 1 97 ? 9.503 0.362 -27.831 1.00 65.25 97 ALA A C 1
ATOM 768 O O . ALA A 1 97 ? 9.774 -0.737 -28.322 1.00 65.25 97 ALA A O 1
ATOM 769 N N . LYS A 1 98 ? 10.230 1.451 -28.120 1.00 70.19 98 LYS A N 1
ATOM 770 C CA . LYS A 1 98 ? 11.421 1.418 -28.988 1.00 70.19 98 LYS A CA 1
ATOM 771 C C . LYS A 1 98 ? 12.604 0.774 -28.269 1.00 70.19 98 LYS A C 1
ATOM 773 O O . LYS A 1 98 ? 13.309 -0.032 -28.872 1.00 70.19 98 LYS A O 1
ATOM 778 N N . THR A 1 99 ? 12.788 1.098 -26.992 1.00 68.50 99 THR A N 1
ATOM 779 C CA . THR A 1 99 ? 13.806 0.532 -26.103 1.00 68.50 99 THR A CA 1
ATOM 780 C C . THR A 1 99 ? 13.646 -0.986 -26.002 1.00 68.50 99 THR A C 1
ATOM 782 O O . THR A 1 99 ? 14.578 -1.729 -26.317 1.00 68.50 99 THR A O 1
ATOM 785 N N . VAL A 1 100 ? 12.436 -1.461 -25.693 1.00 69.75 100 VAL A N 1
ATOM 786 C CA . VAL A 1 100 ? 12.120 -2.896 -25.592 1.00 69.75 100 VAL A CA 1
ATOM 787 C C . VAL A 1 100 ? 12.261 -3.607 -26.941 1.00 69.75 100 VAL A C 1
ATOM 789 O O . VAL A 1 100 ? 12.792 -4.713 -26.987 1.00 69.75 100 VAL A O 1
ATOM 792 N N . ARG A 1 101 ? 11.849 -2.988 -28.059 1.00 70.38 101 ARG A N 1
ATOM 793 C CA . ARG A 1 101 ? 12.037 -3.578 -29.401 1.00 70.38 101 ARG A CA 1
ATOM 794 C C . ARG A 1 101 ? 13.506 -3.707 -29.797 1.00 70.38 101 ARG A C 1
ATOM 796 O O . ARG A 1 101 ? 13.854 -4.663 -30.480 1.00 70.38 101 ARG A O 1
ATOM 803 N N . LYS A 1 102 ? 14.352 -2.748 -29.410 1.00 69.88 102 LYS A N 1
ATOM 804 C CA . LYS A 1 102 ? 15.759 -2.707 -29.826 1.00 69.88 102 LYS A CA 1
ATOM 805 C C . LYS A 1 102 ? 16.660 -3.611 -28.981 1.00 69.88 102 LYS A C 1
ATOM 807 O O . LYS A 1 102 ? 17.588 -4.192 -29.530 1.00 69.88 102 LYS A O 1
ATOM 812 N N . TYR A 1 103 ? 16.393 -3.726 -27.681 1.00 67.50 103 TYR A N 1
ATOM 813 C CA . TYR A 1 103 ? 17.271 -4.437 -26.742 1.00 67.50 103 TYR A CA 1
ATOM 814 C C . TYR A 1 103 ? 16.625 -5.677 -26.097 1.00 67.50 103 TYR A C 1
ATOM 816 O O . TYR A 1 103 ? 17.289 -6.420 -25.380 1.00 67.50 103 TYR A O 1
ATOM 824 N N . GLY A 1 104 ? 15.344 -5.943 -26.373 1.00 65.50 104 GLY A N 1
ATOM 825 C CA . GLY A 1 104 ? 14.603 -7.072 -25.813 1.00 65.50 104 GLY A CA 1
ATOM 826 C C . GLY A 1 104 ? 14.209 -6.888 -24.342 1.00 65.50 104 GLY A C 1
ATOM 827 O O . GLY A 1 104 ? 14.533 -5.897 -23.693 1.00 65.50 104 GLY A O 1
ATOM 828 N N . THR A 1 105 ? 13.474 -7.864 -23.799 1.00 62.16 105 THR A N 1
ATOM 829 C CA . THR A 1 105 ? 13.019 -7.876 -22.392 1.00 62.16 105 THR A CA 1
ATOM 830 C C . THR A 1 105 ? 14.033 -8.494 -21.423 1.00 62.16 105 THR A C 1
ATOM 832 O O . THR A 1 105 ? 13.911 -8.311 -20.214 1.00 62.16 105 THR A O 1
ATOM 835 N N . LYS A 1 106 ? 15.050 -9.205 -21.933 1.00 5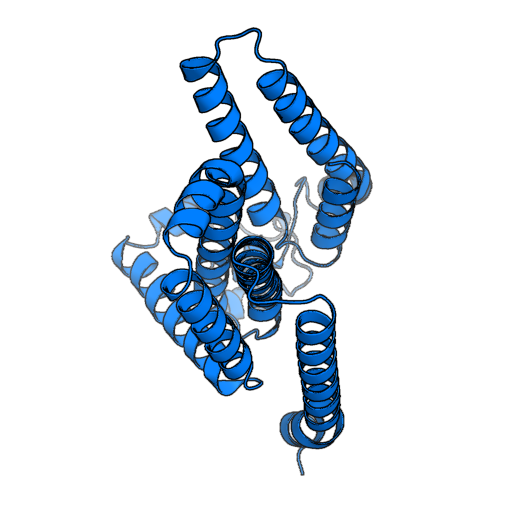9.28 106 LYS A N 1
ATOM 836 C CA . LYS A 1 106 ? 16.170 -9.784 -21.162 1.00 59.28 106 LYS A CA 1
ATOM 837 C C . LYS A 1 106 ? 17.345 -8.806 -21.075 1.00 59.28 106 LYS A C 1
ATOM 839 O O . LYS A 1 106 ? 18.479 -9.136 -21.394 1.00 59.28 106 LYS A O 1
ATOM 844 N N . PHE A 1 107 ? 17.017 -7.577 -20.719 1.00 62.75 107 PHE A N 1
ATOM 845 C CA . PHE A 1 107 ? 17.892 -6.423 -20.812 1.00 62.75 107 PHE A CA 1
ATOM 846 C C . PHE A 1 107 ? 18.998 -6.436 -19.747 1.00 62.75 107 PHE A C 1
ATOM 848 O O . PHE A 1 107 ? 18.676 -6.414 -18.558 1.00 62.75 107 PHE A O 1
ATOM 855 N N . SER A 1 108 ? 20.274 -6.375 -20.152 1.00 60.75 108 SER A N 1
ATOM 856 C CA . SER A 1 108 ? 21.351 -5.934 -19.262 1.00 60.75 108 SER A CA 1
ATOM 857 C C . SER A 1 108 ? 21.598 -4.441 -19.446 1.00 60.75 108 SER A C 1
ATOM 859 O O . SER A 1 108 ? 21.873 -4.002 -20.559 1.00 60.75 108 SER A O 1
ATOM 861 N N . PRO A 1 109 ? 21.567 -3.633 -18.370 1.00 60.06 109 PRO A N 1
ATOM 862 C CA . PRO A 1 109 ? 21.978 -2.229 -18.410 1.00 60.06 109 PRO A CA 1
ATOM 863 C C . PRO A 1 109 ? 23.376 -2.001 -18.999 1.00 60.06 109 PRO A C 1
ATOM 865 O O . PRO A 1 109 ? 23.663 -0.895 -19.439 1.00 60.06 109 PRO A O 1
ATOM 868 N N . GLN A 1 110 ? 24.222 -3.035 -19.009 1.00 64.69 110 GLN A N 1
ATOM 869 C CA . GLN A 1 110 ? 25.572 -3.014 -19.575 1.00 64.69 110 GLN A CA 1
ATOM 870 C C . GLN A 1 110 ? 25.582 -2.909 -21.111 1.00 64.69 110 GLN A C 1
ATOM 872 O O . GLN A 1 110 ? 26.580 -2.479 -21.679 1.00 64.69 110 GLN A O 1
ATOM 877 N N . ASP A 1 111 ? 24.471 -3.238 -21.778 1.00 71.81 111 ASP A N 1
ATOM 878 C CA . ASP A 1 111 ? 24.360 -3.223 -23.243 1.00 71.81 111 ASP A CA 1
ATOM 879 C C . ASP A 1 111 ? 23.897 -1.858 -23.800 1.00 71.81 111 ASP A C 1
ATOM 881 O O . ASP A 1 111 ? 23.716 -1.695 -25.013 1.00 71.81 111 ASP A O 1
ATOM 885 N N . MET A 1 112 ? 23.678 -0.860 -22.931 1.00 68.50 112 MET A N 1
ATOM 886 C CA . MET A 1 112 ? 23.281 0.497 -23.316 1.00 68.50 112 MET A CA 1
ATOM 887 C C . MET A 1 112 ? 24.378 1.532 -23.064 1.00 68.50 112 MET A C 1
ATOM 889 O O . MET A 1 112 ? 25.084 1.448 -22.063 1.00 68.50 112 MET A O 1
ATOM 893 N N . PRO A 1 113 ? 24.454 2.579 -23.911 1.00 77.19 113 PRO A N 1
ATOM 894 C CA . PRO A 1 113 ? 25.205 3.783 -23.575 1.00 77.19 113 PRO A CA 1
ATOM 895 C C . PRO A 1 113 ? 24.713 4.349 -22.241 1.00 77.19 113 PRO A C 1
ATOM 897 O O . PRO A 1 113 ? 23.499 4.406 -22.019 1.00 77.19 113 PRO A O 1
ATOM 900 N N . GLU A 1 114 ? 25.628 4.8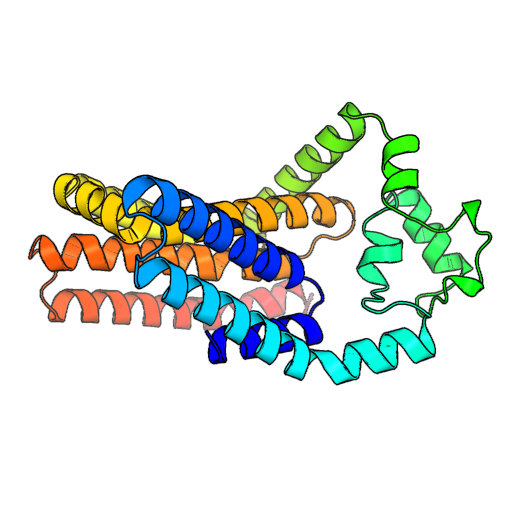04 -21.383 1.00 74.56 114 GLU A N 1
ATOM 901 C CA . GLU A 1 114 ? 25.286 5.349 -20.063 1.00 74.56 114 GLU A CA 1
ATOM 902 C C . GLU A 1 114 ? 24.255 6.482 -20.152 1.00 74.56 114 GLU A C 1
ATOM 904 O O . GLU A 1 114 ? 23.359 6.566 -19.310 1.00 74.56 114 GLU A O 1
ATOM 909 N N . GLU A 1 115 ? 24.291 7.297 -21.215 1.00 73.12 115 GLU A N 1
ATOM 910 C CA . GLU A 1 115 ? 23.330 8.392 -21.391 1.00 73.12 115 GLU A CA 1
ATOM 911 C C . GLU A 1 115 ? 21.904 7.898 -21.660 1.00 73.12 115 GLU A C 1
ATOM 913 O O . GLU A 1 115 ? 20.939 8.642 -21.472 1.00 73.12 115 GLU A O 1
ATOM 918 N N . ARG A 1 116 ? 21.735 6.650 -22.109 1.00 71.31 116 ARG A N 1
ATOM 919 C CA . ARG A 1 116 ? 20.420 6.050 -22.365 1.00 71.31 116 ARG A CA 1
ATOM 920 C C . ARG A 1 116 ? 19.855 5.302 -21.174 1.00 71.31 116 ARG A C 1
ATOM 922 O O . ARG A 1 116 ? 18.664 5.027 -21.205 1.00 71.31 116 ARG A O 1
ATOM 929 N N . ILE A 1 117 ? 20.642 5.036 -20.132 1.00 74.75 117 ILE A N 1
ATOM 930 C CA . ILE A 1 117 ? 20.164 4.284 -18.972 1.00 74.75 117 ILE A CA 1
ATOM 931 C C . ILE A 1 117 ? 19.080 5.107 -18.249 1.00 74.75 117 ILE A C 1
ATOM 933 O O . ILE A 1 117 ? 19.372 6.193 -17.735 1.00 74.75 117 ILE A O 1
ATOM 937 N N . PRO A 1 118 ? 17.824 4.625 -18.195 1.00 75.19 118 PRO A N 1
ATOM 938 C CA . PRO A 1 118 ? 16.765 5.310 -17.469 1.00 75.19 118 PRO A CA 1
ATOM 939 C C . PRO A 1 118 ? 17.081 5.350 -15.971 1.00 75.19 118 PRO A C 1
ATOM 941 O O . PRO A 1 118 ? 17.509 4.365 -15.361 1.00 75.19 118 PRO A O 1
ATOM 944 N N . GLY A 1 119 ? 16.880 6.518 -15.365 1.00 79.12 119 GLY A N 1
ATOM 945 C CA . GLY A 1 119 ? 17.199 6.765 -13.965 1.00 79.12 119 GLY A CA 1
ATOM 946 C C . GLY A 1 119 ? 16.422 7.962 -13.414 1.00 79.12 119 GLY A C 1
ATOM 947 O O . GLY A 1 119 ? 16.083 8.861 -14.185 1.00 79.12 119 GLY A O 1
ATOM 948 N N . PRO A 1 120 ? 16.140 8.014 -12.095 1.00 82.12 120 PRO A N 1
ATOM 949 C CA . PRO A 1 120 ? 15.296 9.064 -11.522 1.00 82.12 120 PRO A CA 1
ATOM 950 C C . PRO A 1 120 ? 15.844 10.461 -11.815 1.00 82.12 120 PRO A C 1
ATOM 952 O O . PRO A 1 120 ? 15.109 11.351 -12.218 1.00 82.12 120 PRO A O 1
ATOM 955 N N . ILE A 1 121 ? 17.164 10.631 -11.687 1.00 85.38 121 ILE A N 1
ATOM 956 C CA . ILE A 1 121 ? 17.851 11.905 -11.936 1.00 85.38 121 ILE A CA 1
ATOM 957 C C . ILE A 1 121 ? 17.666 12.360 -13.385 1.00 85.38 121 ILE A C 1
ATOM 959 O O . ILE A 1 121 ? 17.415 13.537 -13.622 1.00 85.38 121 ILE A O 1
ATOM 963 N N . LYS A 1 122 ? 17.794 11.443 -14.348 1.00 83.94 122 LYS A N 1
ATOM 964 C CA . LYS A 1 122 ? 17.600 11.745 -15.767 1.00 83.94 122 LYS A CA 1
ATOM 965 C C . LYS A 1 122 ? 16.148 12.140 -16.033 1.00 83.94 122 LYS A C 1
ATOM 967 O O . LYS A 1 122 ? 15.908 13.210 -16.577 1.00 83.94 122 LYS A O 1
ATOM 972 N N . TYR A 1 123 ? 15.200 11.351 -15.529 1.00 86.44 123 TYR A N 1
ATOM 973 C CA . TYR A 1 123 ? 13.774 11.626 -15.676 1.00 86.44 123 TYR A CA 1
ATOM 974 C C . TYR A 1 123 ? 13.396 13.023 -15.154 1.00 86.44 123 TYR A C 1
ATOM 976 O O . TYR A 1 123 ? 12.749 13.784 -15.866 1.00 86.44 123 TYR A O 1
ATOM 984 N N . TYR A 1 124 ? 13.866 13.409 -13.960 1.00 89.19 124 TYR A N 1
ATOM 985 C CA . TYR A 1 124 ? 13.616 14.747 -13.398 1.00 89.19 124 TYR A CA 1
ATOM 986 C C . TYR A 1 124 ? 14.325 15.889 -14.141 1.00 89.19 124 TYR A C 1
ATOM 988 O O . TYR A 1 124 ? 13.909 17.035 -14.011 1.00 89.19 124 TYR A O 1
ATOM 996 N N . LYS A 1 125 ? 15.401 15.611 -14.886 1.00 90.00 125 LYS A N 1
ATOM 997 C CA . LYS A 1 125 ? 16.060 16.609 -15.745 1.00 90.00 125 LYS A CA 1
ATOM 998 C C . LYS A 1 125 ? 15.327 16.803 -17.070 1.00 90.00 125 LYS A C 1
ATOM 1000 O O . LYS A 1 125 ? 15.362 17.897 -17.618 1.00 90.00 125 LYS A O 1
ATOM 1005 N N . GLU A 1 126 ? 14.710 15.744 -17.582 1.00 89.88 126 GLU A N 1
ATOM 1006 C CA . GLU A 1 126 ? 14.035 15.736 -18.883 1.00 89.88 126 GLU A CA 1
ATOM 1007 C C . GLU A 1 126 ? 12.573 16.189 -18.801 1.00 89.88 126 GLU A C 1
ATOM 1009 O O . GLU A 1 126 ? 12.030 16.644 -19.803 1.00 89.88 126 GLU A O 1
ATOM 1014 N N . HIS A 1 127 ? 11.955 16.114 -17.618 1.00 91.75 127 HIS A N 1
ATOM 1015 C CA . HIS A 1 127 ? 10.544 16.439 -17.425 1.00 91.75 127 HIS A CA 1
ATOM 1016 C C . HIS A 1 127 ? 10.346 17.646 -16.512 1.00 91.75 127 HIS A C 1
ATOM 1018 O O . HIS A 1 127 ? 10.924 17.736 -15.427 1.00 91.75 127 HIS A O 1
ATOM 1024 N N . SER A 1 128 ? 9.458 18.549 -16.922 1.00 94.94 128 SER A N 1
ATOM 1025 C CA . SER A 1 128 ? 8.983 19.635 -16.071 1.00 94.94 128 SER A CA 1
ATOM 1026 C C . SER A 1 128 ? 8.062 19.106 -14.966 1.00 94.94 128 SER A C 1
ATOM 1028 O O . SER A 1 128 ? 7.437 18.051 -15.094 1.00 94.94 128 SER A O 1
ATOM 1030 N N . LEU A 1 129 ? 7.923 19.865 -13.874 1.00 95.12 129 LEU A N 1
ATOM 1031 C CA . LEU A 1 129 ? 6.981 19.523 -12.802 1.00 95.12 129 LEU A CA 1
ATOM 1032 C C . LEU A 1 129 ? 5.545 19.374 -13.330 1.00 95.12 129 LEU A C 1
ATOM 1034 O O . LEU A 1 129 ? 4.817 18.498 -12.875 1.00 95.12 129 LEU A O 1
ATOM 1038 N N . GLU A 1 130 ? 5.154 20.195 -14.305 1.00 96.50 130 GLU A N 1
ATOM 1039 C CA . GLU A 1 130 ? 3.838 20.128 -14.943 1.00 96.50 130 GLU A CA 1
ATOM 1040 C C . GLU A 1 130 ? 3.624 18.789 -15.657 1.00 96.50 130 GLU A C 1
ATOM 1042 O O . GLU A 1 130 ? 2.615 18.137 -15.413 1.00 96.50 130 GLU A O 1
ATOM 1047 N N . GLN A 1 131 ? 4.600 18.318 -16.440 1.00 93.06 131 GLN A N 1
ATOM 1048 C CA . GLN A 1 131 ? 4.525 17.015 -17.118 1.00 93.06 131 GLN A CA 1
ATOM 1049 C C . GLN A 1 131 ? 4.433 15.852 -16.122 1.00 93.06 131 GLN A C 1
ATOM 1051 O O . GLN A 1 131 ? 3.697 14.889 -16.333 1.00 93.06 131 GLN A O 1
ATOM 1056 N N . ILE A 1 132 ? 5.156 15.946 -15.004 1.00 92.75 132 ILE A N 1
ATOM 1057 C CA . ILE A 1 132 ? 5.105 14.947 -13.929 1.00 92.75 132 ILE A CA 1
ATOM 1058 C C . ILE A 1 132 ? 3.715 14.920 -13.289 1.00 92.75 132 ILE A C 1
ATOM 1060 O O . ILE A 1 132 ? 3.151 13.844 -13.081 1.00 92.75 132 ILE A O 1
ATOM 1064 N N . MET A 1 133 ? 3.155 16.090 -12.983 1.00 94.88 133 MET A N 1
ATOM 1065 C CA . MET A 1 133 ? 1.821 16.205 -12.395 1.00 94.88 133 MET A CA 1
ATOM 1066 C C . MET A 1 133 ? 0.728 15.751 -13.362 1.00 94.88 133 MET A C 1
ATOM 1068 O O . MET A 1 133 ? -0.196 15.054 -12.942 1.00 94.88 133 MET A O 1
ATOM 1072 N N . ASP A 1 134 ? 0.859 16.076 -14.645 1.00 94.19 134 ASP A N 1
ATOM 1073 C CA . ASP A 1 134 ? -0.047 15.627 -15.697 1.00 94.19 134 ASP A CA 1
ATOM 1074 C C . ASP A 1 134 ? -0.031 14.096 -15.825 1.00 94.19 134 ASP A C 1
ATOM 1076 O O . ASP A 1 134 ? -1.086 13.462 -15.841 1.00 94.19 134 ASP A O 1
ATOM 1080 N N . ARG A 1 135 ? 1.148 13.462 -15.755 1.00 91.12 135 ARG A N 1
ATOM 1081 C CA . ARG A 1 135 ? 1.267 11.994 -15.708 1.00 91.12 135 ARG A CA 1
ATOM 1082 C C . ARG A 1 135 ? 0.501 11.391 -14.528 1.00 91.12 135 ARG A C 1
ATOM 1084 O O . ARG A 1 135 ? -0.254 10.436 -14.713 1.00 91.12 135 ARG A O 1
ATOM 1091 N N . PHE A 1 136 ? 0.658 11.950 -13.325 1.00 93.75 136 PHE A N 1
ATOM 1092 C CA . PHE A 1 136 ? -0.097 11.503 -12.149 1.00 93.75 136 PHE A CA 1
ATOM 1093 C C . PHE A 1 136 ? -1.604 11.706 -12.314 1.00 93.75 136 PHE A C 1
ATOM 1095 O O . PHE A 1 136 ? -2.374 10.832 -11.920 1.00 93.75 136 PHE A O 1
ATOM 1102 N N . TYR A 1 137 ? -2.032 12.829 -12.890 1.00 95.00 137 TYR A N 1
ATOM 1103 C CA . TYR A 1 137 ? -3.444 13.122 -13.116 1.00 95.00 137 TYR A CA 1
ATOM 1104 C C . TYR A 1 137 ? -4.066 12.154 -14.127 1.00 95.00 137 TYR A C 1
ATOM 1106 O O . TYR A 1 137 ? -5.055 11.485 -13.812 1.00 95.00 137 TYR A O 1
ATOM 1114 N N . GLN A 1 138 ? -3.455 12.016 -15.307 1.00 92.88 138 GLN A N 1
ATOM 1115 C CA . GLN A 1 138 ? -3.916 11.104 -16.352 1.00 92.88 138 GLN A CA 1
ATOM 1116 C C . GLN A 1 138 ? -3.960 9.666 -15.846 1.00 92.88 138 GLN A C 1
ATOM 1118 O O . GLN A 1 138 ? -4.959 8.965 -16.015 1.00 92.88 138 GLN A O 1
ATOM 1123 N N . GLY A 1 139 ? -2.894 9.221 -15.186 1.00 90.75 139 GLY A N 1
ATOM 1124 C CA . GLY A 1 139 ? -2.839 7.870 -14.670 1.00 90.75 139 GLY A CA 1
ATOM 1125 C C . GLY A 1 139 ? -3.769 7.636 -13.480 1.00 90.75 139 GLY A C 1
ATOM 1126 O O . GLY A 1 139 ? -4.375 6.568 -13.385 1.00 90.75 139 GLY A O 1
ATOM 1127 N N . GLY A 1 140 ? -3.968 8.626 -12.612 1.00 92.06 140 GLY A N 1
ATOM 1128 C CA . GLY A 1 140 ? -4.959 8.564 -11.539 1.00 92.06 140 GLY A CA 1
ATOM 1129 C C . GLY A 1 140 ? -6.382 8.455 -12.084 1.00 92.06 140 GLY A C 1
ATOM 1130 O O . GLY A 1 140 ? -7.152 7.614 -11.623 1.00 92.06 140 GLY A O 1
ATOM 1131 N N . SER A 1 141 ? -6.712 9.233 -13.120 1.00 92.50 141 SER A N 1
ATOM 1132 C CA . SER A 1 141 ? -7.998 9.144 -13.820 1.00 92.50 141 SER A CA 1
ATOM 1133 C C . SER A 1 141 ? -8.201 7.767 -14.459 1.00 92.50 141 SER A C 1
ATOM 1135 O O . SER A 1 141 ? -9.226 7.131 -14.210 1.00 92.50 141 SER A O 1
ATOM 1137 N N . ARG A 1 142 ? -7.201 7.247 -15.186 1.00 88.69 142 ARG A N 1
ATOM 1138 C CA . ARG A 1 142 ? -7.245 5.885 -15.752 1.00 88.69 142 ARG A CA 1
ATOM 1139 C C . ARG A 1 142 ? -7.419 4.822 -14.673 1.00 88.69 142 ARG A C 1
ATOM 1141 O O . ARG A 1 142 ? -8.261 3.946 -14.818 1.00 88.69 142 ARG A O 1
ATOM 1148 N N . ALA A 1 143 ? -6.674 4.928 -13.574 1.00 87.44 143 ALA A N 1
ATOM 1149 C CA . ALA A 1 143 ? -6.773 3.993 -12.463 1.00 87.44 143 ALA A CA 1
ATOM 1150 C C . ALA A 1 143 ? -8.175 4.003 -11.843 1.00 87.44 143 ALA A C 1
ATOM 1152 O O . ALA A 1 143 ? -8.723 2.942 -11.568 1.00 87.44 143 ALA A O 1
ATOM 1153 N N . ILE A 1 144 ? -8.784 5.177 -11.653 1.00 87.25 144 ILE A N 1
ATOM 1154 C CA . ILE A 1 144 ? -10.161 5.289 -11.153 1.00 87.25 144 ILE A CA 1
ATOM 1155 C C . ILE A 1 144 ? -11.148 4.652 -12.134 1.00 87.25 144 ILE A C 1
ATOM 1157 O O . ILE A 1 144 ? -11.983 3.856 -11.703 1.00 87.25 144 ILE A O 1
ATOM 1161 N N . ASN A 1 145 ? -11.031 4.939 -13.431 1.00 87.00 145 ASN A N 1
ATOM 1162 C CA . ASN A 1 145 ? -11.902 4.346 -14.448 1.00 87.00 145 ASN A CA 1
ATOM 1163 C C . ASN A 1 145 ? -11.770 2.818 -14.459 1.00 87.00 145 ASN A C 1
ATOM 1165 O O . ASN A 1 145 ? -12.774 2.118 -14.375 1.00 87.00 145 ASN A O 1
ATOM 1169 N N . GLU A 1 146 ? -10.546 2.285 -14.404 1.00 81.56 146 GLU A N 1
ATOM 1170 C CA . GLU A 1 146 ? -10.309 0.842 -14.292 1.00 81.56 146 GLU A CA 1
ATOM 1171 C C . GLU A 1 146 ? -10.940 0.236 -13.034 1.00 81.56 146 GLU A C 1
ATOM 1173 O O . GLU A 1 146 ? -11.479 -0.869 -13.087 1.00 81.56 146 GLU A O 1
ATOM 1178 N N . ILE A 1 147 ? -10.896 0.926 -11.893 1.00 80.38 147 ILE A N 1
ATOM 1179 C CA . ILE A 1 147 ? -11.513 0.458 -10.640 1.00 80.38 147 ILE A CA 1
ATOM 1180 C C . ILE A 1 147 ? -13.034 0.382 -10.769 1.00 80.38 147 ILE A C 1
ATOM 1182 O O . ILE A 1 147 ? -13.670 -0.546 -10.250 1.00 80.38 147 ILE A O 1
ATOM 1186 N N . VAL A 1 148 ? -13.618 1.371 -11.440 1.00 83.19 148 VAL A N 1
ATOM 1187 C CA . VAL A 1 148 ? -15.055 1.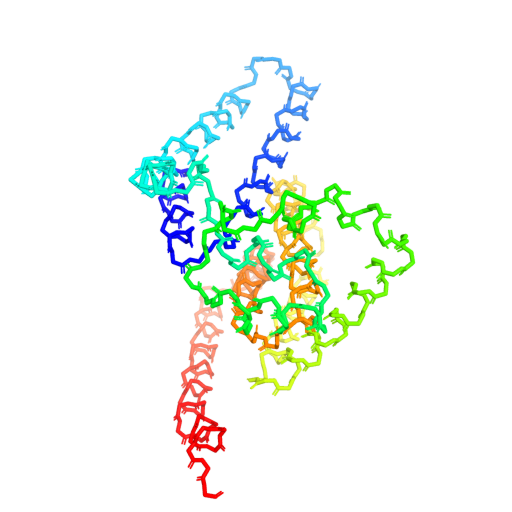439 -11.682 1.00 83.19 148 VAL A CA 1
ATOM 1188 C C . VAL A 1 148 ? -15.474 0.342 -12.666 1.00 83.19 148 VAL A C 1
ATOM 1190 O O . VAL A 1 148 ? -16.423 -0.387 -12.371 1.00 83.19 148 VAL A O 1
ATOM 1193 N N . GLU A 1 149 ? -14.727 0.156 -13.755 1.00 80.69 149 GLU A N 1
ATOM 1194 C CA . GLU A 1 149 ? -15.107 -0.683 -14.898 1.00 80.69 149 GLU A CA 1
ATOM 1195 C C . GLU A 1 149 ? -14.684 -2.160 -14.784 1.00 80.69 149 GLU A C 1
ATOM 1197 O O . GLU A 1 149 ? -15.457 -3.035 -15.163 1.00 80.69 149 GLU A O 1
ATOM 1202 N N . SER A 1 150 ? -13.505 -2.485 -14.232 1.00 69.56 150 SER A N 1
ATOM 1203 C CA . SER A 1 150 ? -12.883 -3.806 -14.467 1.00 69.56 150 SER A CA 1
ATOM 1204 C C . SER A 1 150 ? -13.635 -4.996 -13.856 1.00 69.56 150 SER A C 1
ATOM 1206 O O . SER A 1 150 ? -13.748 -6.037 -14.490 1.00 69.56 150 SER A O 1
ATOM 1208 N N . TYR A 1 151 ? -14.118 -4.887 -12.612 1.00 69.50 151 TYR A N 1
ATOM 1209 C CA . TYR A 1 151 ? -14.766 -6.018 -11.913 1.00 69.50 151 TYR A CA 1
ATOM 1210 C C . TYR A 1 151 ? -15.863 -5.591 -10.925 1.00 69.50 151 TYR A C 1
ATOM 1212 O O . TYR A 1 151 ? -16.316 -6.388 -10.105 1.00 69.50 151 TYR A O 1
ATOM 1220 N N . GLY A 1 152 ? -16.317 -4.335 -10.968 1.00 75.06 152 GLY A N 1
ATOM 1221 C CA . GLY A 1 152 ? -17.351 -3.852 -10.047 1.00 75.06 152 GLY A CA 1
ATOM 1222 C C . GLY A 1 152 ? -16.897 -3.760 -8.584 1.00 75.06 152 GLY A C 1
ATOM 1223 O O . GLY A 1 152 ? -17.734 -3.660 -7.686 1.00 75.06 152 GLY A O 1
ATOM 1224 N N . HIS A 1 153 ? -15.584 -3.766 -8.322 1.00 78.56 153 HIS A N 1
ATOM 1225 C CA . HIS A 1 153 ? -15.049 -3.699 -6.962 1.00 78.56 153 HIS A CA 1
ATOM 1226 C C . HIS A 1 153 ? -15.458 -2.422 -6.210 1.00 78.56 153 HIS A C 1
ATOM 1228 O O . HIS A 1 153 ? -15.554 -2.422 -4.981 1.00 78.56 153 HIS A O 1
ATOM 1234 N N . HIS A 1 154 ? -15.747 -1.343 -6.944 1.00 83.56 154 HIS A N 1
ATOM 1235 C CA . HIS A 1 154 ? -16.258 -0.092 -6.391 1.00 83.56 154 HIS A CA 1
ATOM 1236 C C . HIS A 1 154 ? -17.518 -0.297 -5.529 1.00 83.56 154 HIS A C 1
ATOM 1238 O O . HIS A 1 154 ? -17.692 0.414 -4.544 1.00 83.56 154 HIS A O 1
ATOM 1244 N N . LYS A 1 155 ? -18.361 -1.300 -5.828 1.00 85.81 155 LYS A N 1
ATOM 1245 C CA . LYS A 1 155 ? -19.576 -1.603 -5.048 1.00 85.81 155 LYS A CA 1
ATOM 1246 C C . LYS A 1 155 ? -19.246 -1.967 -3.603 1.00 85.81 155 LYS A C 1
ATOM 1248 O O . LYS A 1 155 ? -19.881 -1.465 -2.680 1.00 85.81 155 LYS A O 1
ATOM 1253 N N . TYR A 1 156 ? -18.212 -2.783 -3.401 1.00 83.62 156 TYR A N 1
ATOM 1254 C CA . TYR A 1 156 ? -17.726 -3.132 -2.067 1.00 83.62 156 TYR A CA 1
ATOM 1255 C C . TYR A 1 156 ? -17.157 -1.910 -1.358 1.00 83.62 156 TYR A C 1
ATOM 1257 O O . TYR A 1 156 ? -17.459 -1.682 -0.191 1.00 83.62 156 TYR A O 1
ATOM 1265 N N . LEU A 1 157 ? -16.367 -1.096 -2.063 1.00 85.56 157 LEU A N 1
ATOM 1266 C CA . LEU A 1 157 ? -15.811 0.121 -1.483 1.00 85.56 157 LEU A CA 1
ATOM 1267 C C . LEU A 1 157 ? -16.924 1.061 -1.004 1.00 85.56 157 LEU A C 1
ATOM 1269 O O . LEU A 1 157 ? -16.866 1.530 0.131 1.00 85.56 157 LEU A O 1
ATOM 1273 N N . ILE A 1 158 ? -17.960 1.278 -1.821 1.00 88.38 158 ILE A N 1
ATOM 1274 C CA . ILE A 1 158 ? -19.141 2.074 -1.458 1.00 88.38 158 ILE A CA 1
ATOM 1275 C C . ILE A 1 158 ? -19.844 1.455 -0.248 1.00 88.38 158 ILE A C 1
ATOM 1277 O O . ILE A 1 158 ? -20.068 2.153 0.738 1.00 88.38 158 ILE A O 1
ATOM 1281 N N . PHE A 1 159 ? -20.138 0.153 -0.280 1.00 85.56 159 PHE A N 1
ATOM 1282 C CA . PHE A 1 159 ? -20.831 -0.539 0.809 1.00 85.56 159 PHE A CA 1
ATOM 1283 C C . PHE A 1 159 ? -20.090 -0.410 2.148 1.00 85.56 159 PHE A C 1
ATOM 1285 O O . PHE A 1 159 ? -20.664 0.054 3.134 1.00 85.56 159 PHE A O 1
ATOM 1292 N N . PHE A 1 160 ? -18.798 -0.748 2.182 1.00 83.00 160 PHE A N 1
ATOM 1293 C CA . PHE A 1 160 ? -17.985 -0.650 3.397 1.00 83.00 160 PHE A CA 1
ATOM 1294 C C . PHE A 1 160 ? -17.792 0.802 3.850 1.00 83.00 160 PHE A C 1
ATOM 1296 O O . PHE A 1 160 ? -17.754 1.058 5.052 1.00 83.00 160 PHE A O 1
ATOM 1303 N N . THR A 1 161 ? -17.721 1.759 2.921 1.00 87.38 161 THR A N 1
ATOM 1304 C CA . THR A 1 161 ? -17.623 3.189 3.257 1.00 87.38 161 THR A CA 1
ATOM 1305 C C . THR A 1 161 ? -18.913 3.698 3.889 1.00 87.38 161 THR A C 1
ATOM 1307 O O . THR A 1 161 ? -18.862 4.343 4.933 1.00 87.38 161 THR A O 1
ATOM 1310 N N . LEU A 1 162 ? -20.076 3.376 3.315 1.00 88.12 162 LEU A N 1
ATOM 1311 C CA . LEU A 1 162 ? -21.374 3.751 3.879 1.00 88.12 162 LEU A CA 1
ATOM 1312 C C . LEU A 1 162 ? -21.579 3.129 5.261 1.00 88.12 162 LEU A C 1
ATOM 1314 O O . LEU A 1 162 ? -22.007 3.816 6.186 1.00 88.12 162 LEU A O 1
ATOM 1318 N N . PHE A 1 163 ? -21.218 1.855 5.424 1.00 81.69 163 PHE A N 1
ATOM 1319 C CA . PHE A 1 163 ? -21.329 1.170 6.709 1.00 81.69 163 PHE A CA 1
ATOM 1320 C C . PHE A 1 163 ? -20.379 1.760 7.760 1.00 81.69 163 PHE A C 1
ATOM 1322 O O . PHE A 1 163 ? -20.757 1.934 8.918 1.00 81.69 163 PHE A O 1
ATOM 1329 N N . PHE A 1 164 ? -19.167 2.140 7.356 1.00 83.12 164 PHE A N 1
ATOM 1330 C CA . PHE A 1 164 ? -18.232 2.863 8.210 1.00 83.12 164 PHE A CA 1
ATOM 1331 C C . PHE A 1 164 ? -18.767 4.240 8.621 1.00 83.12 164 PHE A C 1
ATOM 1333 O O . PHE A 1 164 ? -18.778 4.547 9.812 1.00 83.12 164 PHE A O 1
ATOM 1340 N N . ILE A 1 165 ? -19.271 5.041 7.674 1.00 89.19 165 ILE A N 1
ATOM 1341 C CA . ILE A 1 165 ? -19.882 6.351 7.955 1.00 89.19 165 ILE A CA 1
ATOM 1342 C C . ILE A 1 165 ? -21.051 6.188 8.924 1.00 89.19 165 ILE A C 1
ATOM 1344 O O . ILE A 1 165 ? -21.106 6.892 9.927 1.00 89.19 165 ILE A O 1
ATOM 1348 N N . PHE A 1 166 ? -21.947 5.233 8.672 1.00 85.69 166 PHE A N 1
ATOM 1349 C CA . PHE A 1 166 ? -23.061 4.935 9.566 1.00 85.69 166 PHE A CA 1
ATOM 1350 C C . PHE A 1 166 ? -22.572 4.611 10.982 1.00 85.69 166 PHE A C 1
ATOM 1352 O O . PHE A 1 166 ? -23.023 5.236 11.938 1.00 85.69 166 PHE A O 1
ATOM 1359 N N . SER A 1 167 ? -21.589 3.719 11.134 1.00 79.12 167 SER A N 1
ATOM 1360 C CA . SER A 1 167 ? -21.001 3.413 12.444 1.00 79.12 167 SER A CA 1
ATOM 1361 C C . SER A 1 167 ? -20.419 4.645 13.140 1.00 79.12 167 SER A C 1
ATOM 1363 O O . SER A 1 167 ? -20.634 4.822 14.339 1.00 79.12 167 SER A O 1
ATOM 1365 N N . VAL A 1 168 ? -19.722 5.519 12.409 1.00 86.44 168 VAL A N 1
ATOM 1366 C CA . VAL A 1 168 ? -19.197 6.782 12.954 1.00 86.44 168 VAL A CA 1
ATOM 1367 C C . VAL A 1 168 ? -20.327 7.727 13.371 1.00 86.44 168 VAL A C 1
ATOM 1369 O O . VAL A 1 168 ? -20.206 8.382 14.400 1.00 86.44 168 VAL A O 1
ATOM 1372 N N . LEU A 1 169 ? -21.429 7.794 12.621 1.00 89.50 169 LEU A N 1
ATOM 1373 C CA . LEU A 1 169 ? -22.580 8.629 12.970 1.00 89.50 169 LEU A CA 1
ATOM 1374 C C . LEU A 1 169 ? -23.304 8.124 14.223 1.00 89.50 169 LEU A C 1
ATOM 1376 O O . LEU A 1 169 ? -23.745 8.942 15.028 1.00 89.50 169 LEU A O 1
ATOM 1380 N N . VAL A 1 170 ? -23.396 6.805 14.423 1.00 85.75 170 VAL A N 1
ATOM 1381 C CA . VAL A 1 170 ? -24.068 6.247 15.607 1.00 85.75 170 VAL A CA 1
ATOM 1382 C C . VAL A 1 170 ? -23.220 6.393 16.877 1.00 85.75 170 VAL A C 1
ATOM 1384 O O . VAL A 1 170 ? -23.767 6.669 17.943 1.00 85.75 170 VAL A O 1
ATOM 1387 N N . ASP A 1 171 ? -21.893 6.246 16.793 1.00 85.75 171 ASP A N 1
ATOM 1388 C CA . ASP A 1 171 ? -21.010 6.325 17.969 1.00 85.75 171 ASP A CA 1
ATOM 1389 C C . ASP A 1 171 ? -19.698 7.084 17.691 1.00 85.75 171 ASP A C 1
ATOM 1391 O O . ASP A 1 171 ? -18.570 6.604 17.875 1.00 85.75 171 ASP A O 1
ATOM 1395 N N . GLY A 1 172 ? -19.855 8.334 17.251 1.00 86.50 172 GLY A N 1
ATOM 1396 C CA . GLY A 1 172 ? -18.742 9.208 16.874 1.00 86.50 172 GLY A CA 1
ATOM 1397 C C . GLY A 1 172 ? -17.793 9.525 18.029 1.00 86.50 172 GLY A C 1
ATOM 1398 O O . GLY A 1 172 ? -16.593 9.726 17.818 1.00 86.50 172 GLY A O 1
ATOM 1399 N N . ARG A 1 173 ? -18.287 9.511 19.275 1.00 87.12 173 ARG A N 1
ATOM 1400 C CA . ARG A 1 173 ? -17.457 9.737 20.467 1.00 87.12 173 ARG A CA 1
ATOM 1401 C C . ARG A 1 173 ? -16.482 8.584 20.682 1.00 87.12 173 ARG A C 1
ATOM 1403 O O . ARG A 1 173 ? -15.286 8.838 20.861 1.00 87.12 173 ARG A O 1
ATOM 1410 N N . ASN A 1 174 ? -16.954 7.335 20.661 1.00 83.81 174 ASN A N 1
ATOM 1411 C CA . ASN A 1 174 ? -16.051 6.196 20.809 1.00 83.81 174 ASN A CA 1
ATOM 1412 C C . ASN A 1 174 ? -15.132 6.054 19.603 1.00 83.81 174 ASN A C 1
ATOM 1414 O O . ASN A 1 174 ? -13.953 5.755 19.801 1.00 83.81 174 ASN A O 1
ATOM 1418 N N . PHE A 1 175 ? -15.614 6.352 18.394 1.00 86.44 175 PHE A N 1
ATOM 1419 C CA . PHE A 1 175 ? -14.756 6.427 17.215 1.00 86.44 175 PHE A CA 1
ATOM 1420 C C . PHE A 1 175 ? -13.591 7.408 17.426 1.00 86.44 175 PHE A C 1
ATOM 1422 O O . PHE A 1 175 ? -12.431 7.027 17.277 1.00 86.44 175 PHE A O 1
ATOM 1429 N N . CYS A 1 176 ? -13.859 8.633 17.892 1.00 88.62 176 CYS A N 1
ATOM 1430 C CA . CYS A 1 176 ? -12.813 9.616 18.195 1.00 88.62 176 CYS A CA 1
ATOM 1431 C C . CYS A 1 176 ? -11.810 9.122 19.256 1.00 88.62 176 CYS A C 1
ATOM 1433 O O . CYS A 1 176 ? -10.602 9.349 19.135 1.00 88.62 176 CYS A O 1
ATOM 1435 N N . LEU A 1 177 ? -12.279 8.439 20.307 1.00 87.62 177 LEU A N 1
ATOM 1436 C CA . LEU A 1 177 ? -11.406 7.859 21.339 1.00 87.62 177 LEU A CA 1
ATOM 1437 C C . LEU A 1 177 ? -10.521 6.735 20.780 1.00 87.62 177 LEU A C 1
ATOM 1439 O O . LEU A 1 177 ? -9.338 6.626 21.123 1.00 87.62 177 LEU A O 1
ATOM 1443 N N . GLN A 1 178 ? -11.075 5.909 19.897 1.00 85.19 178 GLN A N 1
ATOM 1444 C CA . GLN A 1 178 ? -10.338 4.843 19.231 1.00 85.19 178 GLN A CA 1
ATOM 1445 C C . GLN A 1 178 ? -9.328 5.397 18.234 1.00 85.19 178 GLN A C 1
ATOM 1447 O O . GLN A 1 178 ? -8.187 4.944 18.236 1.00 85.19 178 GLN A O 1
ATOM 1452 N N . LEU A 1 179 ? -9.688 6.425 17.466 1.00 87.69 179 LEU A N 1
ATOM 1453 C CA . LEU A 1 179 ? -8.780 7.089 16.536 1.00 87.69 179 LEU A CA 1
ATOM 1454 C C . LEU A 1 179 ? -7.541 7.626 17.263 1.00 87.69 179 LEU A C 1
ATOM 1456 O O . LEU A 1 179 ? -6.423 7.447 16.793 1.00 87.69 179 LEU A O 1
ATOM 1460 N N . LYS A 1 180 ? -7.710 8.188 18.468 1.00 88.62 180 LYS A N 1
ATOM 1461 C CA . LYS A 1 180 ? -6.581 8.597 19.326 1.00 88.62 180 LYS A CA 1
ATOM 1462 C C . LYS A 1 180 ? -5.725 7.412 19.784 1.00 88.62 180 LYS A C 1
ATOM 1464 O O . LYS A 1 180 ? -4.506 7.531 19.862 1.00 88.62 180 LYS A O 1
ATOM 1469 N N . THR A 1 181 ? -6.350 6.273 20.079 1.00 88.94 181 THR A N 1
ATOM 1470 C CA . THR A 1 181 ? -5.659 5.049 20.526 1.00 88.94 181 THR A CA 1
ATOM 1471 C C . THR A 1 181 ? -4.872 4.389 19.388 1.00 88.94 181 THR A C 1
ATOM 1473 O O . THR A 1 181 ? -3.754 3.916 19.592 1.00 88.94 181 THR A O 1
ATOM 1476 N N . TYR A 1 182 ? -5.432 4.397 18.179 1.00 89.50 182 TYR A N 1
ATOM 1477 C CA . TYR A 1 182 ? -4.897 3.744 16.985 1.00 89.50 182 TYR A CA 1
ATOM 1478 C C . TYR A 1 182 ? -4.418 4.746 15.925 1.00 89.50 182 TYR A C 1
ATOM 1480 O O . TYR A 1 182 ? -4.384 4.418 14.740 1.00 89.50 182 TYR A O 1
ATOM 1488 N N . ALA A 1 183 ? -3.995 5.944 16.342 1.00 91.50 183 ALA A N 1
ATOM 1489 C CA . ALA A 1 183 ? -3.601 7.017 15.428 1.00 91.50 183 ALA A CA 1
ATOM 1490 C C . ALA A 1 183 ? -2.504 6.569 14.449 1.00 91.50 183 ALA A C 1
ATOM 1492 O O . ALA A 1 183 ? -2.631 6.763 13.247 1.00 91.50 183 ALA A O 1
ATOM 1493 N N . PHE A 1 184 ? -1.461 5.892 14.941 1.00 93.50 184 PHE A N 1
ATOM 1494 C CA . PHE A 1 184 ? -0.359 5.411 14.098 1.00 93.50 184 PHE A CA 1
ATOM 1495 C C . PHE A 1 184 ? -0.766 4.318 13.101 1.00 93.50 184 PHE A C 1
ATOM 1497 O O . PHE A 1 184 ? -0.413 4.454 11.934 1.00 93.50 184 PHE A O 1
ATOM 1504 N N . PRO A 1 185 ? -1.511 3.263 13.491 1.00 90.69 185 PRO A N 1
ATOM 1505 C CA . PRO A 1 185 ? -2.120 2.354 12.522 1.00 90.69 185 PRO A CA 1
ATOM 1506 C C . PRO A 1 185 ? -2.957 3.063 11.450 1.00 90.69 185 PRO A C 1
ATOM 1508 O O . PRO A 1 185 ? -2.827 2.728 10.277 1.00 90.69 185 PRO A O 1
ATOM 1511 N N . CYS A 1 186 ? -3.759 4.065 11.826 1.00 89.25 186 CYS A N 1
ATOM 1512 C CA . CYS A 1 186 ? -4.562 4.824 10.864 1.00 89.25 186 CYS A CA 1
ATOM 1513 C C . CYS A 1 186 ? -3.671 5.612 9.896 1.00 89.25 186 CYS A C 1
ATOM 1515 O O . CYS A 1 186 ? -3.854 5.512 8.690 1.00 89.25 186 CYS A O 1
ATOM 1517 N N . ILE A 1 187 ? -2.654 6.315 10.408 1.00 92.94 187 ILE A N 1
ATOM 1518 C CA . ILE A 1 187 ? -1.655 7.012 9.581 1.00 92.94 187 ILE A CA 1
ATOM 1519 C C . ILE A 1 187 ? -0.966 6.031 8.624 1.00 92.94 187 ILE A C 1
ATOM 1521 O O . ILE A 1 187 ? -0.805 6.344 7.450 1.00 92.94 187 ILE A O 1
ATOM 1525 N N . PHE A 1 188 ? -0.590 4.841 9.101 1.00 92.06 188 PHE A N 1
ATOM 1526 C CA . PHE A 1 188 ? 0.024 3.802 8.275 1.00 92.06 188 PHE A CA 1
ATOM 1527 C C . PHE A 1 188 ? -0.879 3.352 7.132 1.00 92.06 188 PHE A C 1
ATOM 1529 O O . PHE A 1 188 ? -0.429 3.344 5.993 1.00 92.06 188 PHE A O 1
ATOM 1536 N N . ILE A 1 189 ? -2.140 3.022 7.413 1.00 88.62 189 ILE A N 1
ATOM 1537 C CA . ILE A 1 189 ? -3.106 2.618 6.385 1.00 88.62 189 ILE A CA 1
ATOM 1538 C C . ILE A 1 189 ? -3.326 3.753 5.381 1.00 88.62 189 ILE A C 1
ATOM 1540 O O . ILE A 1 189 ? -3.267 3.516 4.177 1.00 88.62 189 ILE A O 1
ATOM 1544 N N . THR A 1 190 ? -3.530 4.984 5.854 1.00 90.31 190 THR A N 1
ATOM 1545 C CA . THR A 1 190 ? -3.745 6.144 4.982 1.00 90.31 190 THR A CA 1
ATOM 1546 C C . THR A 1 190 ? -2.547 6.376 4.070 1.00 90.31 190 THR A C 1
ATOM 1548 O O . THR A 1 190 ? -2.711 6.464 2.856 1.00 90.31 190 THR A O 1
ATOM 1551 N N . LEU A 1 191 ? -1.331 6.418 4.623 1.00 93.00 191 LEU A N 1
ATOM 1552 C CA . LEU A 1 191 ? -0.117 6.567 3.822 1.00 93.00 191 LEU A CA 1
ATOM 1553 C C . LEU A 1 191 ? 0.067 5.396 2.863 1.00 93.00 191 LEU A C 1
ATOM 1555 O O . LEU A 1 191 ? 0.453 5.612 1.722 1.00 93.00 191 LEU A O 1
ATOM 1559 N N . LEU A 1 192 ? -0.248 4.173 3.287 1.00 89.69 192 LEU A N 1
ATOM 1560 C CA . LEU A 1 192 ? -0.137 3.001 2.433 1.00 89.69 192 LEU A CA 1
ATOM 1561 C C . LEU A 1 192 ? -1.053 3.116 1.212 1.00 89.69 192 LEU A C 1
ATOM 1563 O O . LEU A 1 192 ? -0.610 2.849 0.096 1.00 89.69 192 LEU A O 1
ATOM 1567 N N . VAL A 1 193 ? -2.305 3.531 1.414 1.00 88.44 193 VAL A N 1
ATOM 1568 C CA . VAL A 1 193 ? -3.267 3.761 0.330 1.00 88.44 193 VAL A CA 1
ATOM 1569 C C . VAL A 1 193 ? -2.778 4.870 -0.593 1.00 88.44 193 VAL A C 1
ATOM 1571 O O . VAL A 1 193 ? -2.748 4.664 -1.800 1.00 88.44 193 VAL A O 1
ATOM 1574 N N . LEU A 1 194 ? -2.340 6.007 -0.044 1.00 91.88 194 LEU A N 1
ATOM 1575 C CA . LEU A 1 194 ? -1.862 7.146 -0.833 1.00 91.88 194 LEU A CA 1
ATOM 1576 C C . LEU A 1 194 ? -0.614 6.803 -1.650 1.00 91.88 194 LEU A C 1
ATOM 1578 O O . LEU A 1 194 ? -0.556 7.099 -2.839 1.00 91.88 194 LEU A O 1
ATOM 1582 N N . VAL A 1 195 ? 0.370 6.145 -1.037 1.00 91.44 195 VAL A N 1
ATOM 1583 C CA . VAL A 1 195 ? 1.614 5.743 -1.701 1.00 91.44 195 VAL A CA 1
ATOM 1584 C C . VAL A 1 195 ? 1.333 4.713 -2.787 1.00 91.44 195 VAL A C 1
ATOM 1586 O O . VAL A 1 195 ? 1.843 4.850 -3.896 1.00 91.44 195 VAL A O 1
ATOM 1589 N N . ASN A 1 196 ? 0.501 3.702 -2.517 1.00 87.75 196 ASN A N 1
ATOM 1590 C CA . ASN A 1 196 ? 0.134 2.754 -3.564 1.00 87.75 196 ASN A CA 1
ATOM 1591 C C . ASN A 1 196 ? -0.676 3.436 -4.664 1.00 87.75 196 ASN A C 1
ATOM 1593 O O . ASN A 1 196 ? -0.411 3.172 -5.826 1.00 87.75 196 ASN A O 1
ATOM 1597 N N . PHE A 1 197 ? -1.616 4.325 -4.340 1.00 89.00 197 PHE A N 1
ATOM 1598 C CA . PHE A 1 197 ? -2.382 5.048 -5.352 1.00 89.00 197 PHE A CA 1
ATOM 1599 C C . PHE A 1 197 ? -1.472 5.912 -6.227 1.00 89.00 197 PHE A C 1
ATOM 1601 O O . PHE A 1 197 ? -1.630 5.907 -7.443 1.00 89.00 197 PHE A O 1
ATOM 1608 N N . ALA A 1 198 ? -0.472 6.576 -5.643 1.00 91.50 198 ALA A N 1
ATOM 1609 C CA . ALA A 1 198 ? 0.544 7.308 -6.392 1.00 91.50 198 ALA A CA 1
ATOM 1610 C C . ALA A 1 198 ? 1.340 6.373 -7.317 1.00 91.50 198 ALA A C 1
ATOM 1612 O O . ALA A 1 198 ? 1.472 6.652 -8.504 1.00 91.50 198 ALA A O 1
ATOM 1613 N N . VAL A 1 199 ? 1.806 5.225 -6.814 1.00 88.62 199 VAL A N 1
ATOM 1614 C CA . VAL A 1 199 ? 2.505 4.217 -7.631 1.00 88.62 199 VAL A CA 1
ATOM 1615 C C . VAL A 1 199 ? 1.608 3.701 -8.761 1.00 88.62 199 VAL A C 1
ATOM 1617 O O . VAL A 1 199 ? 2.069 3.582 -9.890 1.00 88.62 199 VAL A O 1
ATOM 1620 N N . ILE A 1 200 ? 0.332 3.425 -8.491 1.00 87.44 200 ILE A N 1
ATOM 1621 C CA . ILE A 1 200 ? -0.635 2.986 -9.504 1.00 87.44 200 ILE A CA 1
ATOM 1622 C C . ILE A 1 200 ? -0.852 4.063 -10.551 1.00 87.44 200 ILE A C 1
ATOM 1624 O O . ILE A 1 200 ? -0.773 3.760 -11.733 1.00 87.44 200 ILE A O 1
ATOM 1628 N N . SER A 1 201 ? -1.087 5.299 -10.120 1.00 90.50 201 SER A N 1
ATOM 1629 C CA . SER A 1 201 ? -1.289 6.445 -11.008 1.00 90.50 201 SER A CA 1
ATOM 1630 C C . SER A 1 201 ? -0.067 6.664 -11.892 1.00 90.50 201 SER A C 1
ATOM 1632 O O . SER A 1 201 ? -0.183 6.978 -13.063 1.00 90.50 201 SER A O 1
ATOM 1634 N N . TRP A 1 202 ? 1.129 6.435 -11.363 1.00 89.38 202 TRP A N 1
ATOM 1635 C CA . TRP A 1 202 ? 2.339 6.497 -12.166 1.00 89.38 202 TRP A CA 1
ATOM 1636 C C . TRP A 1 202 ? 2.409 5.393 -13.232 1.00 89.38 202 TRP A C 1
ATOM 1638 O O . TRP A 1 202 ? 2.808 5.635 -14.373 1.00 89.38 202 TRP A O 1
ATOM 1648 N N . TRP A 1 203 ? 2.022 4.172 -12.855 1.00 85.56 203 TRP A N 1
ATOM 1649 C CA . TRP A 1 203 ? 2.106 2.977 -13.696 1.00 85.56 203 TRP A CA 1
ATOM 1650 C C . TRP A 1 203 ? 1.001 2.866 -14.748 1.00 85.56 203 TRP A C 1
ATOM 1652 O O . TRP A 1 203 ? 1.259 2.343 -15.831 1.00 85.56 203 TRP A O 1
ATOM 1662 N N . SER A 1 204 ? -0.207 3.341 -14.459 1.00 85.81 204 SER A N 1
ATOM 1663 C CA . SER A 1 204 ? -1.384 3.218 -15.334 1.00 85.81 204 SER A CA 1
ATOM 1664 C C . SER A 1 204 ? -1.268 4.019 -16.631 1.00 85.81 204 SER A C 1
ATOM 1666 O O . SER A 1 204 ? -2.002 3.773 -17.589 1.00 85.81 204 SER A O 1
ATOM 1668 N N . VAL A 1 205 ? -0.321 4.958 -16.701 1.00 83.12 205 VAL A N 1
ATOM 1669 C CA . VAL A 1 205 ? 0.026 5.623 -17.961 1.00 83.12 205 VAL A CA 1
ATOM 1670 C C . VAL A 1 205 ? 0.678 4.646 -18.943 1.00 83.12 205 VAL A C 1
ATOM 1672 O O . VAL A 1 205 ? 0.407 4.738 -20.136 1.00 83.12 205 VAL A O 1
ATOM 1675 N N . ILE A 1 206 ? 1.475 3.702 -18.434 1.00 76.94 206 ILE A N 1
ATOM 1676 C CA . ILE A 1 206 ? 2.251 2.733 -19.225 1.00 76.94 206 ILE A CA 1
ATOM 1677 C C . ILE A 1 206 ? 1.479 1.424 -19.411 1.00 76.94 206 ILE A C 1
ATOM 1679 O O . ILE A 1 206 ? 1.559 0.771 -20.445 1.00 76.94 206 ILE A O 1
ATOM 1683 N N . SER A 1 207 ? 0.769 0.972 -18.376 1.00 74.88 207 SER A N 1
ATOM 1684 C CA . SER A 1 207 ? 0.083 -0.312 -18.422 1.00 74.88 207 SER A CA 1
ATOM 1685 C C . SER A 1 207 ? -1.160 -0.306 -17.551 1.00 74.88 207 SER A C 1
ATOM 1687 O O . SER A 1 207 ? -1.090 -0.101 -16.336 1.00 74.88 207 SER A O 1
ATOM 1689 N N . THR A 1 208 ? -2.292 -0.594 -18.185 1.00 66.75 208 THR A N 1
ATOM 1690 C CA . THR A 1 208 ? -3.576 -0.816 -17.527 1.00 66.75 208 THR A CA 1
ATOM 1691 C C . THR A 1 208 ? -3.521 -2.154 -16.811 1.00 66.75 208 THR A C 1
ATOM 1693 O O . THR A 1 208 ? -3.451 -3.217 -17.437 1.00 66.75 208 THR A O 1
ATOM 1696 N N . ILE A 1 209 ? -3.444 -2.133 -15.487 1.00 67.69 209 ILE A N 1
ATOM 1697 C CA . ILE A 1 209 ? -3.245 -3.358 -14.728 1.00 67.69 209 ILE A CA 1
ATOM 1698 C C . ILE A 1 209 ? -4.122 -3.307 -13.485 1.00 67.69 209 ILE A C 1
ATOM 1700 O O . ILE A 1 209 ? -3.672 -2.954 -12.386 1.00 67.69 209 ILE A O 1
ATOM 1704 N N . THR A 1 210 ? -5.326 -3.848 -13.648 1.00 69.12 210 THR A N 1
ATOM 1705 C CA . THR A 1 210 ? -6.323 -4.065 -12.596 1.00 69.12 210 THR A CA 1
ATOM 1706 C C . THR A 1 210 ? -5.752 -4.758 -11.355 1.00 69.12 210 THR A C 1
ATOM 1708 O O . THR A 1 210 ? -6.166 -4.500 -10.226 1.00 69.12 210 THR A O 1
ATOM 1711 N N . ARG A 1 211 ? -4.723 -5.602 -11.521 1.00 71.75 211 ARG A N 1
ATOM 1712 C CA . ARG A 1 211 ? -4.064 -6.312 -10.409 1.00 71.75 211 ARG A CA 1
ATOM 1713 C C . ARG A 1 211 ? -3.379 -5.389 -9.395 1.00 71.75 211 ARG A C 1
ATOM 1715 O O . ARG A 1 211 ? -3.090 -5.838 -8.292 1.00 71.75 211 ARG A O 1
ATOM 1722 N N . HIS A 1 212 ? -3.067 -4.135 -9.739 1.00 74.19 212 HIS A N 1
ATOM 1723 C CA . HIS A 1 212 ? -2.530 -3.203 -8.744 1.00 74.19 212 HIS A CA 1
ATOM 1724 C C . HIS A 1 212 ? -3.611 -2.662 -7.818 1.00 74.19 212 HIS A C 1
ATOM 1726 O O . HIS A 1 212 ? -3.338 -2.453 -6.640 1.00 74.19 212 HIS A O 1
ATOM 1732 N N . PHE A 1 213 ? -4.841 -2.502 -8.304 1.00 77.88 213 PHE A N 1
ATOM 1733 C CA . PHE A 1 213 ? -5.942 -2.123 -7.432 1.00 77.88 213 PHE A CA 1
ATOM 1734 C C . PHE A 1 213 ? -6.169 -3.168 -6.335 1.00 77.88 213 PHE A C 1
ATOM 1736 O O . PHE A 1 213 ? -6.361 -2.808 -5.177 1.00 77.88 213 PHE A O 1
ATOM 1743 N N . LEU A 1 214 ? -6.018 -4.457 -6.658 1.00 77.81 214 LEU A N 1
ATOM 1744 C CA . LEU A 1 214 ? -6.061 -5.542 -5.672 1.00 77.81 214 LEU A CA 1
ATOM 1745 C C . LEU A 1 214 ? -4.962 -5.454 -4.600 1.00 77.81 214 LEU A C 1
ATOM 1747 O O . LEU A 1 214 ? -5.081 -6.108 -3.572 1.00 77.81 214 LEU A O 1
ATOM 1751 N N . ALA A 1 215 ? -3.910 -4.653 -4.790 1.00 75.88 215 ALA A N 1
ATOM 1752 C CA . ALA A 1 215 ? -2.931 -4.389 -3.734 1.00 75.88 215 ALA A CA 1
ATOM 1753 C C . ALA A 1 215 ? -3.426 -3.332 -2.727 1.00 75.88 215 ALA A C 1
ATOM 1755 O O . ALA A 1 215 ? -3.040 -3.367 -1.561 1.00 75.88 215 ALA A O 1
ATOM 1756 N N . ILE A 1 216 ? -4.296 -2.412 -3.158 1.00 78.69 216 ILE A N 1
ATOM 1757 C CA . ILE A 1 216 ? -4.878 -1.344 -2.325 1.00 78.69 216 ILE A CA 1
ATOM 1758 C C . ILE A 1 216 ? -6.191 -1.786 -1.684 1.00 78.69 216 ILE A C 1
ATOM 1760 O O . ILE A 1 216 ? -6.481 -1.448 -0.536 1.00 78.69 216 ILE A O 1
ATOM 1764 N N . PHE A 1 217 ? -6.990 -2.542 -2.429 1.00 83.00 217 PHE A N 1
ATOM 1765 C CA . PHE A 1 217 ? -8.362 -2.850 -2.071 1.00 83.00 217 PHE A CA 1
ATOM 1766 C C . PHE A 1 217 ? -8.491 -3.651 -0.764 1.00 83.00 217 PHE A C 1
ATOM 1768 O O . PHE A 1 217 ? -9.196 -3.174 0.127 1.00 83.00 217 PHE A O 1
ATOM 1775 N N . PRO A 1 218 ? -7.792 -4.786 -0.551 1.00 81.12 218 PRO A N 1
ATOM 1776 C CA . PRO A 1 218 ? -7.903 -5.534 0.698 1.00 81.12 218 PRO A CA 1
ATOM 1777 C C . PRO A 1 218 ? -7.481 -4.724 1.932 1.00 81.12 218 PRO A C 1
ATOM 1779 O O . PRO A 1 218 ? -8.230 -4.749 2.908 1.00 81.12 218 PRO A O 1
ATOM 1782 N N . PRO A 1 219 ? -6.369 -3.952 1.922 1.00 79.88 219 PRO A N 1
ATOM 1783 C CA . PRO A 1 219 ? -6.059 -3.038 3.019 1.00 79.88 219 PRO A CA 1
ATOM 1784 C C . PRO A 1 219 ? -7.179 -2.040 3.328 1.00 79.88 219 PRO A C 1
ATOM 1786 O O . PRO A 1 219 ? -7.488 -1.838 4.503 1.00 79.88 219 PRO A O 1
ATOM 1789 N N . ILE A 1 220 ? -7.811 -1.442 2.311 1.00 82.62 220 ILE A N 1
ATOM 1790 C CA . ILE A 1 220 ? -8.929 -0.508 2.519 1.00 82.62 220 ILE A CA 1
ATOM 1791 C C . ILE A 1 220 ? -10.126 -1.226 3.139 1.00 82.62 220 ILE A C 1
ATOM 1793 O O . ILE A 1 220 ? -10.616 -0.796 4.182 1.00 82.62 220 ILE A O 1
ATOM 1797 N N . ILE A 1 221 ? -10.574 -2.329 2.536 1.00 83.44 221 ILE A N 1
ATOM 1798 C CA . ILE A 1 221 ? -11.741 -3.081 3.014 1.00 83.44 221 ILE A CA 1
ATOM 1799 C C . ILE A 1 221 ? -11.515 -3.589 4.436 1.00 83.44 221 ILE A C 1
ATOM 1801 O O . ILE A 1 221 ? -12.379 -3.416 5.292 1.00 83.44 221 ILE A O 1
ATOM 1805 N N . PHE A 1 222 ? -10.334 -4.139 4.721 1.00 81.94 222 PHE A N 1
ATOM 1806 C CA . PHE A 1 222 ? -9.965 -4.564 6.067 1.00 81.94 222 PHE A CA 1
ATOM 1807 C C . PHE A 1 222 ? -10.036 -3.403 7.063 1.00 81.94 222 PHE A C 1
ATOM 1809 O O . PHE A 1 222 ? -10.583 -3.557 8.152 1.00 81.94 222 PHE A O 1
ATOM 1816 N N . SER A 1 223 ? -9.527 -2.230 6.688 1.00 81.56 223 SER A N 1
ATOM 1817 C CA . SER A 1 223 ? -9.497 -1.058 7.567 1.00 81.56 223 SER A CA 1
ATOM 1818 C C . SER A 1 223 ? -10.892 -0.509 7.850 1.00 81.56 223 SER A C 1
ATOM 1820 O O . SER A 1 223 ? -11.204 -0.213 9.004 1.00 81.56 223 SER A O 1
ATOM 1822 N N . LEU A 1 224 ? -11.746 -0.428 6.825 1.00 82.94 224 LEU A N 1
ATOM 1823 C CA . LEU A 1 224 ? -13.148 -0.033 6.967 1.00 82.94 224 LEU A CA 1
ATOM 1824 C C . LEU A 1 224 ? -13.908 -1.043 7.835 1.00 82.94 224 LEU A C 1
ATOM 1826 O O . LEU A 1 224 ? -14.519 -0.659 8.828 1.00 82.94 224 LEU A O 1
ATOM 1830 N N . SER A 1 225 ? -13.787 -2.338 7.527 1.00 79.69 225 SER A N 1
ATOM 1831 C CA . SER A 1 225 ? -14.434 -3.419 8.278 1.00 79.69 225 SER A CA 1
ATOM 1832 C C . SER A 1 225 ? -14.007 -3.439 9.745 1.00 79.69 225 SER A C 1
ATOM 1834 O O . SER A 1 225 ? -14.844 -3.564 10.640 1.00 79.69 225 SER A O 1
ATOM 1836 N N . TYR A 1 226 ? -12.707 -3.306 10.012 1.00 80.25 226 TYR A N 1
ATOM 1837 C CA . TYR A 1 226 ? -12.178 -3.287 11.370 1.00 80.25 226 TYR A CA 1
ATOM 1838 C C . TYR A 1 226 ? -12.618 -2.029 12.127 1.00 80.25 226 TYR A C 1
ATOM 1840 O O . TYR A 1 226 ? -13.021 -2.124 13.286 1.00 80.25 226 TYR A O 1
ATOM 1848 N N . GLY A 1 227 ? -12.594 -0.862 11.475 1.00 76.81 227 GLY A N 1
ATOM 1849 C CA . GLY A 1 227 ? -13.094 0.388 12.047 1.00 76.81 227 GLY A CA 1
ATOM 1850 C C . GLY A 1 227 ? -14.559 0.274 12.466 1.00 76.81 227 GLY A C 1
ATOM 1851 O O . GLY A 1 227 ? -14.906 0.587 13.605 1.00 76.81 227 GLY A O 1
ATOM 1852 N N . THR A 1 228 ? -15.399 -0.272 11.589 1.00 76.25 228 THR A N 1
ATOM 1853 C CA . THR A 1 228 ? -16.807 -0.537 11.888 1.00 76.25 228 THR A CA 1
ATOM 1854 C C . THR A 1 228 ? -16.984 -1.509 13.058 1.00 76.25 228 THR A C 1
ATOM 1856 O O . THR A 1 228 ? -17.729 -1.214 13.996 1.00 76.25 228 THR A O 1
ATOM 1859 N N . PHE A 1 229 ? -16.280 -2.646 13.047 1.00 77.44 229 PHE A N 1
ATOM 1860 C CA . PHE A 1 229 ? -16.338 -3.632 14.132 1.00 77.44 229 PHE A CA 1
ATOM 1861 C C . PHE A 1 229 ? -16.001 -3.003 15.490 1.00 77.44 229 PHE A C 1
ATOM 1863 O O . PHE A 1 229 ? -16.694 -3.223 16.489 1.00 77.44 229 PHE A O 1
ATOM 1870 N N . MET A 1 230 ? -14.954 -2.179 15.529 1.00 74.38 230 MET A N 1
ATOM 1871 C CA . MET A 1 230 ? -14.487 -1.557 16.761 1.00 74.38 230 MET A CA 1
ATOM 1872 C C . MET A 1 230 ? -15.476 -0.528 17.319 1.00 74.38 230 MET A C 1
ATOM 1874 O O . MET A 1 230 ? -15.677 -0.491 18.539 1.00 74.38 230 MET A O 1
ATOM 1878 N N . THR A 1 231 ? -16.114 0.278 16.470 1.00 73.31 231 THR A N 1
ATOM 1879 C CA . THR A 1 231 ? -17.147 1.233 16.901 1.00 73.31 231 THR A CA 1
ATOM 1880 C C . THR A 1 231 ? -18.389 0.498 17.415 1.00 73.31 231 THR A C 1
ATOM 1882 O O . THR A 1 231 ? -18.854 0.734 18.530 1.00 73.31 231 THR A O 1
ATOM 1885 N N . ASN A 1 232 ? -18.857 -0.501 16.671 1.00 71.00 232 ASN A N 1
ATOM 1886 C CA . ASN A 1 232 ? -20.115 -1.177 16.965 1.00 71.00 232 ASN A CA 1
ATOM 1887 C C . ASN A 1 232 ? -20.072 -2.117 18.183 1.00 71.00 232 ASN A C 1
ATOM 1889 O O . ASN A 1 232 ? -21.073 -2.254 18.890 1.00 71.00 232 ASN A O 1
ATOM 1893 N N . LYS A 1 233 ? -18.923 -2.751 18.463 1.00 70.50 233 LYS A N 1
ATOM 1894 C CA . LYS A 1 233 ? -18.750 -3.623 19.640 1.00 70.50 233 LYS A CA 1
ATOM 1895 C C . LYS A 1 233 ? -18.913 -2.862 20.959 1.00 70.50 233 LYS A C 1
ATOM 1897 O O . LYS A 1 233 ? -19.382 -3.436 21.937 1.00 70.50 233 LYS A O 1
ATOM 1902 N N . LYS A 1 234 ? -18.505 -1.590 21.010 1.00 67.56 234 LYS A N 1
ATOM 1903 C CA . LYS A 1 234 ? -18.607 -0.759 22.223 1.00 67.56 234 LYS A CA 1
ATOM 1904 C C . LYS A 1 234 ? -19.949 -0.054 22.358 1.00 67.56 234 LYS A C 1
ATOM 1906 O O . LYS A 1 234 ? -20.414 0.099 23.482 1.00 67.56 234 LYS A O 1
ATOM 1911 N N . ALA A 1 235 ? -20.576 0.305 21.242 1.00 62.84 235 ALA A N 1
ATOM 1912 C CA . ALA A 1 235 ? -21.912 0.887 21.231 1.00 62.84 235 ALA A CA 1
ATOM 1913 C C . ALA A 1 235 ? -23.014 -0.100 21.674 1.00 62.84 235 ALA A C 1
ATOM 1915 O O . ALA A 1 235 ? -24.161 0.296 21.849 1.00 62.84 235 ALA A O 1
ATOM 1916 N N . GLY A 1 236 ? -22.702 -1.398 21.808 1.00 66.50 236 GLY A N 1
ATOM 1917 C CA . GLY A 1 236 ? -23.677 -2.438 22.164 1.00 66.50 236 GLY A CA 1
ATOM 1918 C C . GLY A 1 236 ? -24.692 -2.752 21.057 1.00 66.50 236 GLY A C 1
ATOM 1919 O O . GLY A 1 236 ? -25.561 -3.595 21.250 1.00 66.50 236 GLY A O 1
ATOM 1920 N N . ILE A 1 237 ? -24.562 -2.108 19.893 1.00 63.12 237 ILE A N 1
ATOM 1921 C CA . ILE A 1 237 ? -25.446 -2.259 18.728 1.00 63.12 237 ILE A CA 1
ATOM 1922 C C . ILE A 1 237 ? -25.302 -3.654 18.123 1.00 63.12 237 ILE A C 1
ATOM 1924 O O . ILE A 1 237 ? -26.276 -4.271 17.699 1.00 63.12 237 ILE A O 1
ATOM 1928 N N . ILE A 1 238 ? -24.073 -4.170 18.093 1.00 59.91 238 ILE A N 1
ATOM 1929 C CA . ILE A 1 238 ? -23.785 -5.486 17.540 1.00 59.91 238 ILE A CA 1
ATOM 1930 C C . ILE A 1 238 ? -23.705 -6.500 18.674 1.00 59.91 238 ILE A C 1
ATOM 1932 O O . ILE A 1 238 ? -22.688 -6.648 19.353 1.00 59.91 238 ILE A O 1
ATOM 1936 N N . ASN A 1 239 ? -24.791 -7.250 18.848 1.00 62.97 239 ASN A N 1
ATOM 1937 C CA . ASN A 1 239 ? -24.730 -8.527 19.545 1.00 62.97 239 ASN A CA 1
ATOM 1938 C C . ASN A 1 239 ? -23.954 -9.529 18.663 1.00 62.97 239 ASN A C 1
ATOM 1940 O O . ASN A 1 239 ? -24.040 -9.448 17.437 1.00 62.97 239 ASN A O 1
ATOM 1944 N N . LYS A 1 240 ? -23.228 -10.499 19.243 1.00 63.72 240 LYS A N 1
ATOM 1945 C CA . LYS A 1 240 ? -22.388 -11.467 18.487 1.00 63.72 240 LYS A CA 1
ATOM 1946 C C . LYS A 1 240 ? -23.125 -12.133 17.312 1.00 63.72 240 LYS A C 1
ATOM 1948 O O . LYS A 1 240 ? -22.506 -12.470 16.310 1.00 63.72 240 LYS A O 1
ATOM 1953 N N . LYS A 1 241 ? -24.447 -12.303 17.434 1.00 64.44 241 LYS A N 1
ATOM 1954 C CA . LYS A 1 241 ? -25.316 -12.847 16.381 1.00 64.44 241 LYS A CA 1
ATOM 1955 C C . LYS A 1 241 ? -25.426 -11.935 15.151 1.00 64.44 241 LYS A C 1
ATOM 1957 O O . LYS A 1 241 ? -25.399 -12.445 14.043 1.00 64.44 241 LYS A O 1
ATOM 1962 N N . PHE A 1 242 ? -25.513 -10.617 15.329 1.00 67.38 242 PHE A N 1
ATOM 1963 C CA . PHE A 1 242 ? -25.624 -9.662 14.220 1.00 67.38 242 PHE A CA 1
ATOM 1964 C C . PHE A 1 242 ? -24.320 -9.569 13.415 1.00 67.38 242 PHE A C 1
ATOM 1966 O O . PHE A 1 242 ? -24.360 -9.538 12.189 1.00 67.38 242 PHE A O 1
ATOM 1973 N N . ASP A 1 243 ? -23.170 -9.616 14.098 1.00 69.75 243 ASP A N 1
ATOM 1974 C CA . ASP A 1 243 ? -21.850 -9.679 13.453 1.00 69.75 243 ASP A CA 1
ATOM 1975 C C . ASP A 1 243 ? -21.727 -10.938 12.587 1.00 69.75 243 ASP A C 1
ATOM 1977 O O . ASP A 1 243 ? -21.348 -10.881 11.420 1.00 69.75 243 ASP A O 1
ATOM 1981 N N . LEU A 1 244 ? -22.125 -12.090 13.138 1.00 72.81 244 LEU A N 1
ATOM 1982 C CA . LEU A 1 244 ? -22.105 -13.355 12.413 1.00 72.81 244 LEU A CA 1
ATOM 1983 C C . LEU A 1 244 ? -23.017 -13.315 11.178 1.00 72.81 244 LEU A C 1
ATOM 1985 O O . LEU A 1 244 ? -22.588 -13.731 10.107 1.00 72.81 244 LEU A O 1
ATOM 1989 N N . THR A 1 245 ? -24.234 -12.773 11.297 1.00 74.19 245 THR A N 1
ATOM 1990 C CA . THR A 1 245 ? -25.161 -12.645 10.162 1.00 74.19 245 THR A CA 1
ATOM 1991 C C . THR A 1 245 ? -24.588 -11.765 9.053 1.00 74.19 245 THR A C 1
ATOM 1993 O O . THR A 1 245 ? -24.627 -12.166 7.893 1.00 74.19 245 THR A O 1
ATOM 1996 N N . ILE A 1 246 ? -24.013 -10.601 9.382 1.00 73.00 246 ILE A N 1
ATOM 1997 C CA . ILE A 1 246 ? -23.387 -9.724 8.379 1.00 73.00 246 ILE A CA 1
ATOM 1998 C C . ILE A 1 246 ? -22.213 -10.426 7.701 1.00 73.00 246 ILE A C 1
ATOM 2000 O O . ILE A 1 246 ? -22.113 -10.392 6.477 1.00 73.00 246 ILE A O 1
ATOM 2004 N N . ASN A 1 247 ? -21.350 -11.091 8.471 1.00 73.44 247 ASN A N 1
ATOM 2005 C CA . ASN A 1 247 ? -20.217 -11.817 7.904 1.00 73.44 247 ASN A CA 1
ATOM 2006 C C . ASN A 1 247 ? -20.676 -12.970 6.999 1.00 73.44 247 ASN A C 1
ATOM 2008 O O . ASN A 1 247 ? -20.096 -13.151 5.935 1.00 73.44 247 ASN A O 1
ATOM 2012 N N . ILE A 1 248 ? -21.739 -13.702 7.357 1.00 77.81 248 ILE A N 1
ATOM 2013 C CA . ILE A 1 248 ? -22.323 -14.753 6.505 1.00 77.81 248 ILE A CA 1
ATOM 2014 C C . ILE A 1 248 ? -22.899 -14.159 5.216 1.00 77.81 248 ILE A C 1
ATOM 2016 O O . ILE A 1 248 ? -22.646 -14.695 4.141 1.00 77.81 248 ILE A O 1
ATOM 2020 N N . LEU A 1 249 ? -23.642 -13.051 5.297 1.00 78.88 249 LEU A N 1
ATOM 2021 C CA . LEU A 1 249 ? -24.211 -12.389 4.119 1.00 78.88 249 LEU A CA 1
ATOM 2022 C C . LEU A 1 249 ? -23.119 -11.844 3.192 1.00 78.88 249 LEU A C 1
ATOM 2024 O O . LEU A 1 249 ? -23.200 -12.030 1.980 1.00 78.88 249 LEU A O 1
ATOM 2028 N N . LEU A 1 250 ? -22.075 -11.227 3.751 1.00 76.19 250 LEU A N 1
ATOM 2029 C CA . LEU A 1 250 ? -20.905 -10.777 2.997 1.00 76.19 250 LEU A CA 1
ATOM 2030 C C . LEU A 1 250 ? -20.179 -11.950 2.343 1.00 76.19 250 LEU A C 1
ATOM 2032 O O . LEU A 1 250 ? -19.824 -11.863 1.173 1.00 76.19 250 LEU A O 1
ATOM 2036 N N . LEU A 1 251 ? -19.989 -13.049 3.072 1.00 79.56 251 LEU A N 1
ATOM 2037 C CA . LEU A 1 251 ? -19.358 -14.255 2.549 1.00 79.56 251 LEU A CA 1
ATOM 2038 C C . LEU A 1 251 ? -20.176 -14.837 1.389 1.00 79.56 251 LEU A C 1
ATOM 2040 O O . LEU A 1 251 ? -19.615 -15.115 0.335 1.00 79.56 251 LEU A O 1
ATOM 2044 N N . ALA A 1 252 ? -21.496 -14.965 1.551 1.00 82.56 252 ALA A N 1
ATOM 2045 C CA . ALA A 1 252 ? -22.399 -15.448 0.509 1.00 82.56 252 ALA A CA 1
ATOM 2046 C C . ALA A 1 252 ? -22.380 -14.538 -0.729 1.00 82.56 252 ALA A C 1
ATOM 2048 O O . ALA A 1 252 ? -22.302 -15.035 -1.851 1.00 82.56 252 ALA A O 1
ATOM 2049 N N . TYR A 1 253 ? -22.379 -13.217 -0.532 1.00 82.38 253 TYR A N 1
ATOM 2050 C CA . TYR A 1 253 ? -22.261 -12.243 -1.617 1.00 82.38 253 TYR A CA 1
ATOM 2051 C C . TYR A 1 253 ? -20.914 -12.349 -2.345 1.00 82.38 253 TYR A C 1
ATOM 2053 O O . TYR A 1 253 ? -20.890 -12.367 -3.571 1.00 82.38 253 TYR A O 1
ATOM 2061 N N . ILE A 1 254 ? -19.805 -12.493 -1.611 1.00 80.25 254 ILE A N 1
ATOM 2062 C CA . ILE A 1 254 ? -18.471 -12.699 -2.194 1.00 80.25 254 ILE A CA 1
ATOM 2063 C C . ILE A 1 254 ? -18.426 -14.012 -2.981 1.00 80.25 254 ILE A C 1
ATOM 2065 O O . ILE A 1 254 ? -17.908 -14.026 -4.091 1.00 80.25 254 ILE A O 1
ATOM 2069 N N . PHE A 1 255 ? -18.979 -15.108 -2.452 1.00 84.56 255 PHE A N 1
ATOM 2070 C CA . PHE A 1 255 ? -19.044 -16.382 -3.176 1.00 84.56 255 PHE A CA 1
ATOM 2071 C C . PHE A 1 255 ? -19.862 -16.270 -4.461 1.00 84.56 255 PHE A C 1
ATOM 2073 O O . PHE A 1 255 ? -19.432 -16.775 -5.497 1.00 84.56 255 PHE A O 1
ATOM 2080 N N . PHE A 1 256 ? -21.004 -15.585 -4.407 1.00 86.44 256 PHE A N 1
ATOM 2081 C CA . PHE A 1 256 ? -21.820 -15.319 -5.585 1.00 86.44 256 PHE A CA 1
ATOM 2082 C C . PHE A 1 256 ? -21.064 -14.470 -6.616 1.00 86.44 256 PHE A C 1
ATOM 2084 O O . PHE A 1 256 ? -21.028 -14.830 -7.786 1.00 86.44 256 PHE A O 1
ATOM 2091 N N . ASP A 1 257 ? -20.398 -13.390 -6.202 1.00 81.44 257 ASP A N 1
ATOM 2092 C CA . ASP A 1 257 ? -19.634 -12.535 -7.119 1.00 81.44 257 ASP A CA 1
ATOM 2093 C C . ASP A 1 257 ? -18.417 -13.264 -7.704 1.00 81.44 257 ASP A C 1
ATOM 2095 O O . ASP A 1 257 ? -18.169 -13.161 -8.901 1.00 81.44 257 ASP A O 1
ATOM 2099 N N . ILE A 1 258 ? -17.704 -14.075 -6.910 1.00 82.31 258 ILE A N 1
ATOM 2100 C CA . ILE A 1 258 ? -16.632 -14.951 -7.409 1.00 82.31 258 ILE A CA 1
ATOM 2101 C C . ILE A 1 258 ? -17.188 -15.909 -8.460 1.00 82.31 258 ILE A C 1
ATOM 2103 O O . ILE A 1 258 ? -16.594 -16.035 -9.528 1.00 82.31 258 ILE A O 1
ATOM 2107 N N . TYR A 1 259 ? -18.321 -16.558 -8.183 1.00 87.94 259 TYR A N 1
ATOM 2108 C CA . TYR A 1 259 ? -18.973 -17.442 -9.144 1.00 87.94 259 TYR A CA 1
ATOM 2109 C C . TYR A 1 259 ? -19.286 -16.696 -10.446 1.00 87.94 259 TYR A C 1
ATOM 2111 O O . TYR A 1 259 ? -18.810 -17.119 -11.492 1.00 87.94 259 TYR A O 1
ATOM 2119 N N . MET A 1 260 ? -19.970 -15.549 -10.378 1.00 84.88 260 MET A N 1
ATOM 2120 C CA . MET A 1 260 ? -20.318 -14.730 -11.550 1.00 84.88 260 MET A CA 1
ATOM 2121 C C . MET A 1 260 ? -19.084 -14.244 -12.324 1.00 84.88 260 MET A C 1
ATOM 2123 O O . MET A 1 260 ? -19.085 -14.198 -13.555 1.00 84.88 260 MET A O 1
ATOM 2127 N N . VAL A 1 261 ? -18.003 -13.884 -11.625 1.00 80.69 261 VAL A N 1
ATOM 2128 C CA . VAL A 1 261 ? -16.744 -13.494 -12.269 1.00 80.69 261 VAL A CA 1
ATOM 2129 C C . VAL A 1 261 ? -16.132 -14.680 -13.012 1.00 80.69 261 VAL A C 1
ATOM 2131 O O . VAL A 1 261 ? -15.734 -14.521 -14.165 1.00 80.69 261 VAL A O 1
ATOM 2134 N N . LEU A 1 262 ? -16.075 -15.857 -12.385 1.00 80.81 262 LEU A N 1
ATOM 2135 C CA . LEU A 1 262 ? -15.477 -17.056 -12.974 1.00 80.81 262 LEU A CA 1
ATOM 2136 C C . LEU A 1 262 ? -16.303 -17.628 -14.136 1.00 80.81 262 LEU A C 1
ATOM 2138 O O . LEU A 1 262 ? -15.711 -18.108 -15.100 1.00 80.81 262 LEU A O 1
ATOM 2142 N N . THR A 1 263 ? -17.636 -17.585 -14.061 1.00 83.88 263 THR A N 1
ATOM 2143 C CA . THR A 1 263 ? -18.521 -18.212 -15.057 1.00 83.88 263 THR A CA 1
ATOM 2144 C C . THR A 1 263 ? -18.949 -17.277 -16.175 1.00 83.88 263 THR A C 1
ATOM 2146 O O . THR A 1 263 ? -19.029 -17.716 -17.315 1.00 83.88 263 THR A O 1
ATOM 2149 N N . GLU A 1 264 ? -19.200 -15.998 -15.900 1.00 81.56 264 GLU A N 1
ATOM 2150 C CA . GLU A 1 264 ? -19.692 -15.071 -16.924 1.00 81.56 264 GLU A CA 1
ATOM 2151 C C . GLU A 1 264 ? -18.605 -14.101 -17.376 1.00 81.56 264 GLU A C 1
ATOM 2153 O O . GLU A 1 264 ? -18.323 -13.991 -18.571 1.00 81.56 264 GLU A O 1
ATOM 2158 N N . ARG A 1 265 ? -17.957 -13.392 -16.442 1.00 75.19 265 ARG A N 1
ATOM 2159 C CA . ARG A 1 265 ? -17.073 -12.272 -16.817 1.00 75.19 265 ARG A CA 1
ATOM 2160 C C . ARG A 1 265 ? -15.746 -12.707 -17.408 1.00 75.19 265 ARG A C 1
ATOM 2162 O O . ARG A 1 265 ? -15.303 -12.100 -18.370 1.00 75.19 265 ARG A O 1
ATOM 2169 N N . ILE A 1 266 ? -15.095 -13.733 -16.863 1.00 74.75 266 ILE A N 1
ATOM 2170 C CA . ILE A 1 266 ? -13.834 -14.222 -17.440 1.00 74.75 266 ILE A CA 1
ATOM 2171 C C . ILE A 1 266 ? -14.086 -14.832 -18.822 1.00 74.75 266 ILE A C 1
ATOM 2173 O O . ILE A 1 266 ? -13.311 -14.575 -19.742 1.00 74.75 266 ILE A O 1
ATOM 2177 N N . ILE A 1 267 ? -15.185 -15.574 -18.991 1.00 73.81 267 ILE A N 1
ATOM 2178 C CA . ILE A 1 267 ? -15.550 -16.170 -20.283 1.00 73.81 267 ILE A CA 1
ATOM 2179 C C . ILE A 1 267 ? -15.854 -15.078 -21.316 1.00 73.81 267 ILE A C 1
ATOM 2181 O O . ILE A 1 267 ? -15.349 -15.143 -22.428 1.00 73.81 267 ILE A O 1
ATOM 2185 N N . THR A 1 268 ? -16.594 -14.031 -20.951 1.00 69.50 268 THR A N 1
ATOM 2186 C CA . THR A 1 268 ? -16.899 -12.920 -21.872 1.00 69.50 268 THR A CA 1
ATOM 2187 C C . THR A 1 268 ? -15.711 -11.988 -22.131 1.00 69.50 268 THR A C 1
ATOM 2189 O O . THR A 1 268 ? -15.566 -11.497 -23.245 1.00 69.50 268 THR A O 1
ATOM 2192 N N . ALA A 1 269 ? -14.837 -11.756 -21.146 1.00 65.38 269 ALA A N 1
ATOM 2193 C CA . ALA A 1 269 ? -13.689 -10.855 -21.287 1.00 65.38 269 ALA A CA 1
ATOM 2194 C C . ALA A 1 269 ? -12.475 -11.492 -21.988 1.00 65.38 269 ALA A C 1
ATOM 2196 O O . ALA A 1 269 ? -11.728 -10.785 -22.659 1.00 65.38 269 ALA A O 1
ATOM 2197 N N . PHE A 1 270 ? -12.253 -12.803 -21.828 1.00 60.72 270 PHE A N 1
ATOM 2198 C CA . PHE A 1 270 ? -11.081 -13.503 -22.381 1.00 60.72 270 PHE A CA 1
ATOM 2199 C C . PHE A 1 270 ? -11.422 -14.639 -23.347 1.00 60.72 270 PHE A C 1
ATOM 2201 O O . PHE A 1 270 ? -10.562 -15.051 -24.121 1.00 60.72 270 PHE A O 1
ATOM 2208 N N . GLY A 1 271 ? -12.644 -15.163 -23.301 1.00 53.09 271 GLY A N 1
ATOM 2209 C CA . GLY A 1 271 ? -13.098 -16.281 -24.127 1.00 53.09 271 GLY A CA 1
ATOM 2210 C C . GLY A 1 271 ? -13.898 -15.859 -25.354 1.00 53.09 271 GLY A C 1
ATOM 2211 O O . GLY A 1 271 ? -14.697 -16.667 -25.810 1.00 53.09 271 GLY A O 1
ATOM 2212 N N . GLY A 1 272 ? -13.712 -14.625 -25.844 1.00 42.66 272 GLY A N 1
ATOM 2213 C CA . GLY A 1 272 ? -14.480 -14.029 -26.940 1.00 42.66 272 GLY A CA 1
ATOM 2214 C C . GLY A 1 272 ? -14.933 -15.033 -28.005 1.00 42.66 272 GLY A C 1
ATOM 2215 O O . GLY A 1 272 ? -14.108 -15.683 -28.650 1.00 42.66 272 GLY A O 1
ATOM 2216 N N . ALA A 1 273 ? -16.254 -15.129 -28.157 1.00 36.25 273 ALA A N 1
ATOM 2217 C CA . ALA A 1 273 ? -16.873 -15.282 -29.464 1.00 36.25 273 ALA A CA 1
ATOM 2218 C C . ALA A 1 273 ? -16.985 -13.888 -30.094 1.00 36.25 273 ALA A C 1
ATOM 2220 O O . ALA A 1 273 ? -17.282 -12.936 -29.331 1.00 36.25 273 ALA A O 1
#

Foldseek 3Di:
DQVLLLVLLVVCVVDVPSVLLLVLLVVLLVVVLVVCCVPVNPPDPVNVVSVVVNVSSVVNNCVSCVVVQVVCCVPAVGSRDDLCCFQPLQDAQVVSVVVCVVQNSVDHPVVDDPLPGGDPVNSPVVDDPVRVVVLLVQLLVLLVVCCCPVQNLVVLVVVLVVLLVVLCVLQVPQLVVVCVVCVSVVSSLVSSLVSLSSVRSSNSSNDDDSVSVVVNSVSSSVVSVVSSVSSCVVSVVDDVVNVVVVVVVVVVVVVVSVVCCVPPVCCPPPVPD